Protein AF-A0A8S4MY97-F1 (afdb_monomer)

Mean predicted aligned error: 8.94 Å

Structure (mmCIF, N/CA/C/O backbone):
data_AF-A0A8S4MY97-F1
#
_entry.id   AF-A0A8S4MY97-F1
#
loop_
_atom_site.group_PDB
_atom_site.id
_atom_site.type_symbol
_atom_site.label_atom_id
_atom_site.label_alt_id
_atom_site.label_comp_id
_atom_site.label_asym_id
_atom_site.label_entity_id
_atom_site.label_seq_id
_atom_site.pdbx_PDB_ins_code
_atom_site.Cartn_x
_atom_site.Cartn_y
_atom_site.Cartn_z
_atom_site.occupancy
_atom_site.B_iso_or_equiv
_atom_site.auth_seq_id
_atom_site.auth_comp_id
_atom_site.auth_asym_id
_atom_site.auth_atom_id
_atom_site.pdbx_PDB_model_num
ATOM 1 N N . MET A 1 1 ? -15.523 -25.651 61.241 1.00 58.75 1 MET A N 1
ATOM 2 C CA . MET A 1 1 ? -15.361 -24.213 60.912 1.00 58.75 1 MET A CA 1
ATOM 3 C C . MET A 1 1 ? -14.679 -23.968 59.564 1.00 58.75 1 MET A C 1
ATOM 5 O O . MET A 1 1 ? -15.171 -23.128 58.826 1.00 58.75 1 MET A O 1
ATOM 9 N N . ILE A 1 2 ? -13.620 -24.705 59.198 1.00 57.94 2 ILE A N 1
ATOM 10 C CA . ILE A 1 2 ? -12.882 -24.511 57.928 1.00 57.94 2 ILE A CA 1
ATOM 11 C C . ILE A 1 2 ? -13.752 -24.778 56.677 1.00 57.94 2 ILE A C 1
ATOM 13 O O . ILE A 1 2 ? -13.644 -24.056 55.691 1.00 57.94 2 ILE A O 1
ATOM 17 N N . SER A 1 3 ? -14.684 -25.740 56.728 1.00 76.12 3 SER A N 1
ATOM 18 C CA . SER A 1 3 ? -15.568 -26.064 55.591 1.00 76.12 3 SER A CA 1
ATOM 19 C C . SER A 1 3 ? -16.559 -24.951 55.232 1.00 76.12 3 SER A C 1
ATOM 21 O O . SER A 1 3 ? -16.854 -24.746 54.060 1.00 76.12 3 SER A O 1
ATOM 23 N N . TYR A 1 4 ? -17.047 -24.206 56.226 1.00 81.62 4 TYR A N 1
ATOM 24 C CA . TYR A 1 4 ? -18.040 -23.150 56.022 1.00 81.62 4 TYR A CA 1
ATOM 25 C C . TYR A 1 4 ? -17.406 -21.908 55.384 1.00 81.62 4 TYR A C 1
ATOM 27 O O . TYR A 1 4 ? -17.983 -21.310 54.480 1.00 81.62 4 TYR A O 1
ATOM 35 N N . GLN A 1 5 ? -16.180 -21.563 55.794 1.00 83.06 5 GLN A N 1
ATOM 36 C CA . GLN A 1 5 ? -15.412 -20.492 55.156 1.00 83.06 5 GLN A CA 1
ATOM 37 C C . GLN A 1 5 ? -15.014 -20.841 53.719 1.00 83.06 5 GLN A C 1
ATOM 39 O O . GLN A 1 5 ? -15.132 -19.983 52.848 1.00 83.06 5 GLN A O 1
ATOM 44 N N . LEU A 1 6 ? -14.622 -22.093 53.447 1.00 82.94 6 LEU A N 1
ATOM 45 C CA . LEU A 1 6 ? -14.359 -22.546 52.076 1.00 82.94 6 LEU A CA 1
ATOM 46 C C . LEU A 1 6 ? -15.611 -22.449 51.193 1.00 82.94 6 LEU A C 1
ATOM 48 O O . LEU A 1 6 ? -15.536 -21.994 50.056 1.00 82.94 6 LEU A O 1
ATOM 52 N N . MET A 1 7 ? -16.771 -22.844 51.723 1.00 87.38 7 MET A N 1
ATOM 53 C CA . MET A 1 7 ? -18.036 -22.799 50.989 1.00 87.38 7 MET A CA 1
ATOM 54 C C . MET A 1 7 ? -18.453 -21.360 50.653 1.00 87.38 7 MET A C 1
ATOM 56 O O . MET A 1 7 ? -18.841 -21.080 49.520 1.00 87.38 7 MET A O 1
ATOM 60 N N . ILE A 1 8 ? -18.306 -20.431 51.605 1.00 88.88 8 ILE A N 1
ATOM 61 C CA . ILE A 1 8 ? -18.544 -18.997 51.378 1.00 88.88 8 ILE A CA 1
ATOM 62 C C . ILE A 1 8 ? -17.557 -18.439 50.345 1.00 88.88 8 ILE A C 1
ATOM 64 O O . ILE A 1 8 ? -17.970 -17.711 49.445 1.00 88.88 8 ILE A O 1
ATOM 68 N N . ALA A 1 9 ? -16.274 -18.807 50.423 1.00 87.50 9 ALA A N 1
ATOM 69 C CA . ALA A 1 9 ? -15.265 -18.370 49.460 1.00 87.50 9 ALA A CA 1
ATOM 70 C C . ALA A 1 9 ? -15.584 -18.845 48.029 1.00 87.50 9 ALA A C 1
ATOM 72 O O . ALA A 1 9 ? -15.539 -18.044 47.098 1.00 87.50 9 ALA A O 1
ATOM 73 N N . CYS A 1 10 ? -15.988 -20.108 47.847 1.00 86.50 10 CYS A N 1
ATOM 74 C CA . CYS A 1 10 ? -16.407 -20.631 46.542 1.00 86.50 10 CYS A CA 1
ATOM 75 C C . CYS A 1 10 ? -17.645 -19.911 45.988 1.00 86.50 10 CYS A C 1
ATOM 77 O O . CYS A 1 10 ? -17.684 -19.582 44.802 1.00 86.50 10 CYS A O 1
ATOM 79 N N . LEU A 1 11 ? -18.641 -19.631 46.838 1.00 91.12 11 LEU A N 1
ATOM 80 C CA . LEU A 1 11 ? -19.836 -18.884 46.438 1.00 91.12 11 LEU A CA 1
ATOM 81 C C . LEU A 1 11 ? -19.484 -17.462 45.996 1.00 91.12 11 LEU A C 1
ATOM 83 O O . LEU A 1 11 ? -19.953 -17.029 44.947 1.00 91.12 11 LEU A O 1
ATOM 87 N N . LEU A 1 12 ? -18.616 -16.766 46.738 1.00 90.69 12 LEU A N 1
ATOM 88 C CA . LEU A 1 12 ? -18.149 -15.423 46.387 1.00 90.69 12 LEU A CA 1
ATOM 89 C C . LEU A 1 12 ? -17.373 -15.410 45.064 1.00 90.69 12 LEU A C 1
ATOM 91 O O . LEU A 1 12 ? -17.625 -14.544 44.232 1.00 90.69 12 LEU A O 1
ATOM 95 N N . ILE A 1 13 ? -16.484 -16.380 44.829 1.00 88.88 13 ILE A N 1
ATOM 96 C CA . ILE A 1 13 ? -15.741 -16.499 43.563 1.00 88.88 13 ILE A CA 1
ATOM 97 C C . ILE A 1 13 ? -16.700 -16.754 42.395 1.00 88.88 13 ILE A C 1
ATOM 99 O O . ILE A 1 13 ? -16.607 -16.080 41.372 1.00 88.88 13 ILE A O 1
ATOM 103 N N . SER A 1 14 ? -17.657 -17.674 42.548 1.00 86.75 14 SER A N 1
ATOM 104 C CA . SER A 1 14 ? -18.663 -17.955 41.514 1.00 86.75 14 SER A CA 1
ATOM 105 C C . SER A 1 14 ? -19.510 -16.721 41.183 1.00 86.75 14 SER A C 1
ATOM 107 O O . SER A 1 14 ? -19.800 -16.463 40.011 1.00 86.75 14 SER A O 1
ATOM 109 N N . LEU A 1 15 ? -19.884 -15.941 42.203 1.00 90.06 15 LEU A N 1
ATOM 110 C CA . LEU A 1 15 ? -20.626 -14.690 42.046 1.00 90.06 15 LEU A CA 1
ATOM 111 C C . LEU A 1 15 ? -19.784 -13.629 41.335 1.00 90.06 15 LEU A C 1
ATOM 113 O O . LEU A 1 15 ? -20.273 -12.988 40.410 1.00 90.06 15 LEU A O 1
ATOM 117 N N . LEU A 1 16 ? -18.510 -13.486 41.712 1.00 89.62 16 LEU A N 1
ATOM 118 C CA . LEU A 1 16 ? -17.577 -12.572 41.056 1.00 89.62 16 LEU A CA 1
ATOM 119 C C . LEU A 1 16 ? -17.398 -12.930 39.579 1.00 89.62 16 LEU A C 1
ATOM 121 O O . LEU A 1 16 ? -17.507 -12.045 38.738 1.00 89.62 16 LEU A O 1
ATOM 125 N N . VAL A 1 17 ? -17.202 -14.209 39.242 1.00 89.00 17 VAL A N 1
ATOM 126 C CA . VAL A 1 17 ? -17.075 -14.661 37.845 1.00 89.00 17 VAL A CA 1
ATOM 127 C C . VAL A 1 17 ? -18.331 -14.328 37.034 1.00 89.00 17 VAL A C 1
ATOM 129 O O . VAL A 1 17 ? -18.214 -13.799 35.930 1.00 89.00 17 VAL A O 1
ATOM 132 N N . HIS A 1 18 ? -19.529 -14.561 37.581 1.00 87.62 18 HIS A N 1
ATOM 133 C CA . HIS A 1 18 ? -20.784 -14.205 36.906 1.00 87.62 18 HIS A CA 1
ATOM 134 C C . HIS A 1 18 ? -20.950 -12.692 36.731 1.00 87.62 18 HIS A C 1
ATOM 136 O O . HIS A 1 18 ? -21.317 -12.234 35.650 1.00 87.62 18 HIS A O 1
ATOM 142 N N . VAL A 1 19 ? -20.669 -11.904 37.773 1.00 89.06 19 VAL A N 1
ATOM 143 C CA . VAL A 1 19 ? -20.782 -10.439 37.731 1.00 89.06 19 VAL A CA 1
ATOM 144 C C . VAL A 1 19 ? -19.800 -9.851 36.715 1.00 89.06 19 VAL A C 1
ATOM 146 O O . VAL A 1 19 ? -20.211 -9.051 35.876 1.00 89.06 19 VAL A O 1
ATOM 149 N N . TYR A 1 20 ? -18.538 -10.291 36.724 1.00 89.50 20 TYR A N 1
ATOM 150 C CA . TYR A 1 20 ? -17.540 -9.872 35.736 1.00 89.50 20 TYR A CA 1
ATOM 151 C C . TYR A 1 20 ? -17.919 -10.306 34.316 1.00 89.50 20 TYR A C 1
ATOM 153 O O . TYR A 1 20 ? -17.840 -9.494 33.396 1.00 89.50 20 TYR A O 1
ATOM 161 N N . GLY A 1 21 ? -18.379 -11.547 34.128 1.00 83.50 21 GLY A N 1
ATOM 162 C CA . GLY A 1 21 ? -18.839 -12.040 32.827 1.00 83.50 21 GLY A CA 1
ATOM 163 C C . GLY A 1 21 ? -19.986 -11.200 32.257 1.00 83.50 21 GLY A C 1
ATOM 164 O O . GLY A 1 21 ? -19.933 -10.767 31.103 1.00 83.50 21 GLY A O 1
ATOM 165 N N . ASN A 1 22 ? -20.978 -10.879 33.092 1.00 85.56 22 ASN A N 1
ATOM 166 C CA . ASN A 1 22 ? -22.099 -10.024 32.712 1.00 85.56 22 ASN A CA 1
ATOM 167 C C . ASN A 1 22 ? -21.647 -8.594 32.381 1.00 85.56 22 ASN A C 1
ATOM 169 O O . ASN A 1 22 ? -22.044 -8.066 31.345 1.00 85.56 22 ASN A O 1
ATOM 173 N N . LEU A 1 23 ? -20.771 -7.986 33.188 1.00 83.94 23 LEU A N 1
ATOM 174 C CA . LEU A 1 23 ? -20.211 -6.654 32.918 1.00 83.94 23 LEU A CA 1
ATOM 175 C C . LEU A 1 23 ? -19.458 -6.592 31.580 1.00 83.94 23 LEU A C 1
ATOM 177 O O . LEU A 1 23 ? -19.647 -5.649 30.811 1.00 83.94 23 LEU A O 1
ATOM 181 N N . ILE A 1 24 ? -18.648 -7.609 31.271 1.00 82.56 24 ILE A N 1
ATOM 182 C CA . ILE A 1 24 ? -17.916 -7.699 29.998 1.00 82.56 24 ILE A CA 1
ATOM 183 C C . ILE A 1 24 ? -18.894 -7.810 28.822 1.00 82.56 24 ILE A C 1
ATOM 185 O O . ILE A 1 24 ? -18.739 -7.097 27.830 1.00 82.56 24 ILE A O 1
ATOM 189 N N . SER A 1 25 ? -19.920 -8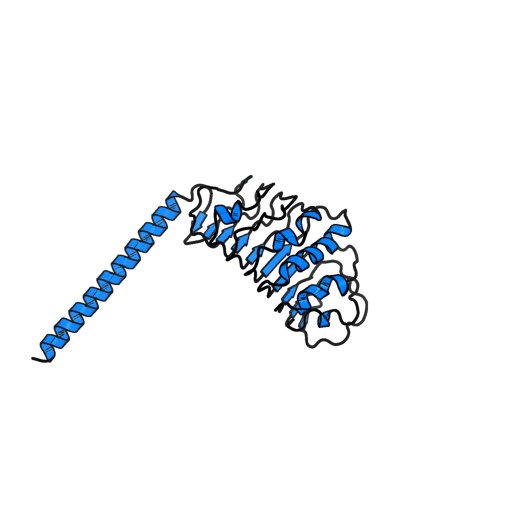.661 28.935 1.00 80.25 25 SER A N 1
ATOM 190 C CA . SER A 1 25 ? -20.937 -8.810 27.885 1.00 80.25 25 SER A CA 1
ATOM 191 C C . SER A 1 25 ? -21.747 -7.529 27.662 1.00 80.25 25 SER A C 1
ATOM 193 O O . SER A 1 25 ? -21.952 -7.128 26.520 1.00 80.25 25 SER A O 1
ATOM 195 N N . ALA A 1 26 ? -22.134 -6.828 28.731 1.00 78.94 26 ALA A N 1
ATOM 196 C CA . ALA A 1 26 ? -22.869 -5.571 28.648 1.00 78.94 26 ALA A CA 1
ATOM 197 C C . ALA A 1 26 ? -22.025 -4.464 27.997 1.00 78.94 26 ALA A C 1
ATOM 199 O O . ALA A 1 26 ? -22.520 -3.743 27.133 1.00 78.94 26 ALA A O 1
ATOM 200 N N . SER A 1 27 ? -20.741 -4.374 28.361 1.00 80.88 27 SER A N 1
ATOM 201 C CA . SER A 1 27 ? -19.785 -3.450 27.740 1.00 80.88 27 SER A CA 1
ATOM 202 C C . SER A 1 27 ? -19.603 -3.737 26.246 1.00 80.88 27 SER A C 1
ATOM 204 O O . SER A 1 27 ? -19.694 -2.823 25.425 1.00 80.88 27 SER A O 1
ATOM 206 N N . ARG A 1 28 ? -19.441 -5.015 25.868 1.00 80.56 28 ARG A N 1
ATOM 207 C CA . ARG A 1 28 ? -19.348 -5.434 24.461 1.00 80.56 28 ARG A CA 1
ATOM 208 C C . ARG A 1 28 ? -20.611 -5.071 23.678 1.00 80.56 28 ARG A C 1
ATOM 210 O O . ARG A 1 28 ? -20.503 -4.433 22.637 1.00 80.56 28 ARG A O 1
ATOM 217 N N . ASN A 1 29 ? -21.790 -5.393 24.207 1.00 78.81 29 ASN A N 1
ATOM 218 C CA . ASN A 1 29 ? -23.067 -5.085 23.558 1.00 78.81 29 ASN A CA 1
ATOM 219 C C . ASN A 1 29 ? -23.274 -3.569 23.387 1.00 78.81 29 ASN A C 1
ATOM 221 O O . ASN A 1 29 ? -23.787 -3.121 22.362 1.00 78.81 29 ASN A O 1
ATOM 225 N N . ALA A 1 30 ? -22.858 -2.763 24.370 1.00 75.06 30 ALA A N 1
ATOM 226 C CA . ALA A 1 30 ? -22.918 -1.307 24.278 1.00 75.06 30 ALA A CA 1
ATOM 227 C C . ALA A 1 30 ? -21.965 -0.755 23.201 1.00 75.06 30 ALA A C 1
ATOM 229 O O . ALA A 1 30 ? -22.349 0.142 22.446 1.00 75.06 30 ALA A O 1
ATOM 230 N N . LEU A 1 31 ? -20.752 -1.309 23.093 1.00 74.06 31 LEU A N 1
ATOM 231 C CA . LEU A 1 31 ? -19.789 -0.952 22.049 1.00 74.06 31 LEU A CA 1
ATOM 232 C C . LEU A 1 31 ? -20.322 -1.319 20.655 1.00 74.06 31 LEU A C 1
ATOM 234 O O . LEU A 1 31 ? -20.342 -0.469 19.769 1.00 74.06 31 LEU A O 1
ATOM 238 N N . GLU A 1 32 ? -20.844 -2.537 20.489 1.00 75.56 32 GLU A N 1
ATOM 239 C CA . GLU A 1 32 ? -21.456 -3.006 19.239 1.00 75.56 32 GLU A CA 1
ATOM 240 C C . GLU A 1 32 ? -22.656 -2.140 18.832 1.00 75.56 32 GLU A C 1
ATOM 242 O O . GLU A 1 32 ? -22.783 -1.753 17.670 1.00 75.56 32 GLU A O 1
ATOM 247 N N . SER A 1 33 ? -23.511 -1.756 19.787 1.00 73.69 33 SER A N 1
ATOM 248 C CA . SER A 1 33 ? -24.630 -0.843 19.532 1.00 73.69 33 SER A CA 1
ATOM 249 C C . SER A 1 33 ? -24.153 0.539 19.078 1.00 73.69 33 SER A C 1
ATOM 251 O O . SER A 1 33 ? -24.737 1.124 18.163 1.00 73.69 33 SER A O 1
ATOM 253 N N . LYS A 1 34 ? -23.095 1.074 19.700 1.00 73.88 34 LYS A N 1
ATOM 254 C CA . LYS A 1 34 ? -22.506 2.363 19.320 1.00 73.88 34 LYS A CA 1
ATOM 255 C C . LYS A 1 34 ? -21.893 2.290 17.921 1.00 73.88 34 LYS A C 1
ATOM 257 O O . LYS A 1 34 ? -22.180 3.154 17.092 1.00 73.88 34 LYS A O 1
ATOM 262 N N . HIS A 1 35 ? -21.118 1.247 17.628 1.00 78.19 35 HIS A N 1
ATOM 263 C CA . HIS A 1 35 ? -20.548 1.009 16.300 1.00 78.19 35 HIS A CA 1
ATOM 264 C C . HIS A 1 35 ? -21.633 0.907 15.232 1.00 78.19 35 HIS A C 1
ATOM 266 O O . HIS A 1 35 ? -21.537 1.576 14.207 1.00 78.19 35 HIS A O 1
ATOM 272 N N . LYS A 1 36 ? -22.721 0.184 15.513 1.00 73.19 36 LYS A N 1
ATOM 273 C CA . LYS A 1 36 ? -23.866 0.065 14.604 1.00 73.19 36 LYS A CA 1
ATOM 274 C C . LYS A 1 36 ? -24.550 1.408 14.321 1.00 73.19 36 LYS A C 1
ATOM 276 O O . LYS A 1 36 ? -24.951 1.648 13.191 1.00 73.19 36 LYS A O 1
ATOM 281 N N . SER A 1 37 ? -24.659 2.296 15.314 1.00 73.69 37 SER A N 1
ATOM 282 C CA . SER A 1 37 ? -25.254 3.631 15.118 1.00 73.69 37 SER A CA 1
ATOM 283 C C . SER A 1 37 ? -24.381 4.603 14.315 1.00 73.69 37 SER A C 1
ATOM 285 O O . SER A 1 37 ? -24.917 5.423 13.576 1.00 73.69 37 SER A O 1
ATOM 287 N N . SER A 1 38 ? -23.053 4.497 14.434 1.00 75.81 38 SER A N 1
ATOM 288 C CA . SER A 1 38 ? -22.089 5.339 13.706 1.00 75.81 38 SER A CA 1
ATOM 289 C C . SER A 1 38 ? -21.894 4.862 12.261 1.00 75.81 38 SER A C 1
ATOM 291 O O . SER A 1 38 ? -21.505 5.617 11.382 1.00 75.81 38 SER A O 1
ATOM 293 N N . CYS A 1 39 ? -22.169 3.591 11.984 1.00 82.56 39 CYS A N 1
ATOM 294 C CA . CYS A 1 39 ? -21.847 2.968 10.710 1.00 82.56 39 CYS A CA 1
ATOM 295 C C . CYS A 1 39 ? -23.048 2.945 9.760 1.00 82.56 39 CYS A C 1
ATOM 297 O O . CYS A 1 39 ? -23.618 1.897 9.477 1.00 82.56 39 CYS A O 1
ATOM 299 N N . GLN A 1 40 ? -23.459 4.121 9.281 1.00 81.56 40 GLN A N 1
ATOM 300 C CA . GLN A 1 40 ? -24.564 4.224 8.317 1.00 81.56 40 GLN A CA 1
ATOM 301 C C . GLN A 1 40 ? -24.115 3.939 6.878 1.00 81.56 40 GLN A C 1
ATOM 303 O O . GLN A 1 40 ? -24.858 3.366 6.084 1.00 81.56 40 GLN A O 1
ATOM 308 N N . VAL A 1 41 ? -22.885 4.338 6.541 1.00 87.50 41 VAL A N 1
ATOM 309 C CA . VAL A 1 41 ? -22.348 4.266 5.173 1.00 87.50 41 VAL A CA 1
ATOM 310 C C . VAL A 1 41 ? -21.666 2.930 4.886 1.00 87.50 41 VAL A C 1
ATOM 312 O O . VAL A 1 41 ? -21.524 2.571 3.723 1.00 87.50 41 VAL A O 1
ATOM 315 N N . CYS A 1 42 ? -21.284 2.167 5.907 1.00 93.44 42 CYS A N 1
ATOM 316 C CA . CYS A 1 42 ? -20.486 0.947 5.776 1.00 93.44 42 CYS A CA 1
ATOM 317 C C . CYS A 1 42 ? -21.078 -0.188 6.619 1.00 93.44 42 CYS A C 1
ATOM 319 O O . CYS A 1 42 ? -21.948 0.051 7.453 1.00 93.44 42 CYS A O 1
ATOM 321 N N . ASP A 1 43 ? -20.600 -1.413 6.419 1.00 92.50 43 ASP A N 1
ATOM 322 C CA . ASP A 1 43 ? -20.902 -2.539 7.300 1.00 92.50 43 ASP A CA 1
ATOM 323 C C . ASP A 1 43 ? -19.820 -2.630 8.375 1.00 92.50 43 ASP A C 1
ATOM 325 O O . ASP A 1 43 ? -18.674 -2.988 8.093 1.00 92.50 43 ASP A O 1
ATOM 329 N N . CYS A 1 44 ? -20.172 -2.281 9.614 1.00 92.38 44 CYS A N 1
ATOM 330 C CA . CYS A 1 44 ? -19.246 -2.373 10.738 1.00 92.38 44 CYS A CA 1
ATOM 331 C C . CYS A 1 44 ? -19.487 -3.634 11.565 1.00 92.38 44 CYS A C 1
ATOM 333 O O . CYS A 1 44 ? -20.591 -3.861 12.064 1.00 92.38 44 CYS A O 1
ATOM 335 N N . VAL A 1 45 ? -18.427 -4.419 11.756 1.00 89.56 45 VAL A N 1
ATOM 336 C CA . VAL A 1 45 ? -18.414 -5.609 12.615 1.00 89.56 45 VAL A CA 1
ATOM 337 C C . VAL A 1 45 ? -17.149 -5.573 13.467 1.00 89.56 45 VAL A C 1
ATOM 339 O O . VAL A 1 45 ? -16.032 -5.651 12.950 1.00 89.56 45 VAL A O 1
ATOM 342 N N . GLY A 1 46 ? -17.316 -5.435 14.785 1.00 88.88 46 GLY A N 1
ATOM 343 C CA . GLY A 1 46 ? -16.194 -5.189 15.691 1.00 88.88 46 GLY A CA 1
ATOM 344 C C . GLY A 1 46 ? -15.414 -3.936 15.278 1.00 88.88 46 GLY A C 1
ATOM 345 O O . GLY A 1 46 ? -16.003 -2.888 15.045 1.00 88.88 46 GLY A O 1
ATOM 346 N N . LEU A 1 47 ? -14.091 -4.056 15.136 1.00 93.25 47 LEU A N 1
ATOM 347 C CA . LEU A 1 47 ? -13.198 -2.953 14.740 1.00 93.25 47 LEU A CA 1
ATOM 348 C C . LEU A 1 47 ? -12.998 -2.838 13.218 1.00 93.25 47 LEU A C 1
ATOM 350 O O . LEU A 1 47 ? -12.087 -2.150 12.758 1.00 93.25 47 LEU A O 1
ATOM 354 N N . THR A 1 48 ? -13.813 -3.541 12.431 1.00 95.81 48 THR A N 1
ATOM 355 C CA . THR A 1 48 ? -13.768 -3.500 10.967 1.00 95.81 48 THR A CA 1
ATOM 356 C C . THR A 1 48 ? -14.908 -2.652 10.432 1.00 95.81 48 THR A C 1
ATOM 358 O O . THR A 1 48 ? -16.059 -2.916 10.766 1.00 95.81 48 THR A O 1
ATOM 361 N N . ALA A 1 49 ? -14.592 -1.697 9.560 1.00 96.88 49 ALA A N 1
ATOM 362 C CA . ALA A 1 49 ? -15.555 -0.993 8.724 1.00 96.88 49 ALA A CA 1
ATOM 363 C C . ALA A 1 49 ? -15.361 -1.402 7.258 1.00 96.88 49 ALA A C 1
ATOM 365 O O . ALA A 1 49 ? -14.330 -1.102 6.649 1.00 96.88 49 ALA A O 1
ATOM 366 N N . ASP A 1 50 ? -16.352 -2.090 6.693 1.00 97.44 50 ASP A N 1
ATOM 367 C CA . ASP A 1 50 ? -16.357 -2.501 5.293 1.00 97.44 50 ASP A CA 1
ATOM 368 C C . ASP A 1 50 ? -17.283 -1.609 4.459 1.00 97.44 50 ASP A C 1
ATOM 370 O O . ASP A 1 50 ? -18.509 -1.658 4.550 1.00 97.44 50 ASP A O 1
ATOM 374 N N . CYS A 1 51 ? -16.675 -0.748 3.656 1.00 97.00 51 CYS A N 1
ATOM 375 C CA . CYS A 1 51 ? -17.330 0.232 2.800 1.00 97.00 51 CYS A CA 1
ATOM 376 C C . CYS A 1 51 ? -17.228 -0.150 1.313 1.00 97.00 51 CYS A C 1
ATOM 378 O O . CYS A 1 51 ? -17.367 0.706 0.435 1.00 97.00 51 CYS A O 1
ATOM 380 N N . SER A 1 52 ? -16.910 -1.408 1.013 1.00 97.94 52 SER A N 1
ATOM 381 C CA . SER A 1 52 ? -16.565 -1.843 -0.339 1.00 97.94 52 SER A CA 1
ATOM 382 C C . SER A 1 52 ? -17.768 -1.815 -1.288 1.00 97.94 52 SER A C 1
ATOM 384 O O . SER A 1 52 ? -18.869 -2.203 -0.908 1.00 97.94 52 SER A O 1
ATOM 386 N N . SER A 1 53 ? -17.563 -1.422 -2.551 1.00 97.81 53 SER A N 1
ATOM 387 C CA . SER A 1 53 ? -18.605 -1.417 -3.600 1.00 97.81 53 SER A CA 1
ATOM 388 C C . SER A 1 53 ? -19.837 -0.555 -3.290 1.00 97.81 53 SER A C 1
ATOM 390 O O . SER A 1 53 ? -20.964 -0.927 -3.617 1.00 97.81 53 SER A O 1
ATOM 392 N N . ARG A 1 54 ? -19.637 0.619 -2.678 1.00 96.12 54 ARG A N 1
ATOM 393 C CA . ARG A 1 54 ? -20.722 1.524 -2.247 1.00 96.12 54 ARG A CA 1
ATOM 394 C C . ARG A 1 54 ? -20.787 2.848 -3.014 1.00 96.12 54 ARG A C 1
ATOM 396 O O . ARG A 1 54 ? -21.520 3.747 -2.613 1.00 96.12 54 ARG A O 1
ATOM 403 N N . ASN A 1 55 ? -20.053 2.974 -4.123 1.00 96.31 55 ASN A N 1
ATOM 404 C CA . ASN A 1 55 ? -19.961 4.196 -4.940 1.00 96.31 55 ASN A CA 1
ATOM 405 C C . ASN A 1 55 ? -19.503 5.435 -4.149 1.00 96.31 55 ASN A C 1
ATOM 407 O O . ASN A 1 55 ? -19.874 6.567 -4.460 1.00 96.31 55 ASN A O 1
ATOM 411 N N . ILE A 1 56 ? -18.690 5.226 -3.117 1.00 95.38 56 ILE A N 1
ATOM 412 C CA . ILE A 1 56 ? -18.196 6.293 -2.252 1.00 95.38 56 ILE A CA 1
ATOM 413 C C . ILE A 1 56 ? -17.140 7.111 -3.006 1.00 95.38 56 ILE A C 1
ATOM 415 O O . ILE A 1 56 ? -16.210 6.552 -3.583 1.00 95.38 56 ILE A O 1
ATOM 419 N N . ALA A 1 57 ? -17.272 8.439 -3.002 1.00 95.88 57 ALA A N 1
ATOM 420 C CA . ALA A 1 57 ? -16.367 9.352 -3.712 1.00 95.88 57 ALA A CA 1
ATOM 421 C C . ALA A 1 57 ? -15.326 10.040 -2.805 1.00 95.88 57 ALA A C 1
ATOM 423 O O . ALA A 1 57 ? -14.388 10.667 -3.300 1.00 95.88 57 ALA A O 1
ATOM 424 N N . SER A 1 58 ? -15.475 9.930 -1.485 1.00 94.50 58 SER A N 1
ATOM 425 C CA . SER A 1 58 ? -14.606 10.548 -0.478 1.00 94.50 58 SER A CA 1
ATOM 426 C C . SER A 1 58 ? -14.518 9.671 0.770 1.00 94.50 58 SER A C 1
ATOM 428 O O . SER A 1 58 ? -15.354 8.799 0.979 1.00 94.50 58 SER A O 1
ATOM 430 N N . LEU A 1 59 ? -13.510 9.882 1.619 1.00 94.88 59 LEU A N 1
ATOM 431 C CA . LEU A 1 59 ? -13.408 9.132 2.873 1.00 94.88 59 LEU A CA 1
ATOM 432 C C . LEU A 1 59 ? -14.680 9.325 3.721 1.00 94.88 59 LEU A C 1
ATOM 434 O O . LEU A 1 59 ? -15.048 10.477 3.983 1.00 94.88 59 LEU A O 1
ATOM 438 N N . PRO A 1 60 ? -15.329 8.239 4.188 1.00 93.12 60 PRO A N 1
ATOM 439 C CA . PRO A 1 60 ? -16.380 8.341 5.194 1.00 93.12 60 PRO A CA 1
ATOM 440 C C . PRO A 1 60 ? -15.833 9.102 6.404 1.00 93.12 60 PRO A C 1
ATOM 442 O O . PRO A 1 60 ? -14.675 8.901 6.761 1.00 93.12 60 PRO A O 1
ATOM 445 N N . GLN A 1 61 ? -16.612 9.990 7.020 1.00 90.50 61 GLN A N 1
ATOM 446 C CA . GLN A 1 61 ? -16.162 10.750 8.202 1.00 90.50 61 GLN A CA 1
ATOM 447 C C . GLN A 1 61 ? -16.841 10.302 9.498 1.00 90.50 61 GLN A C 1
ATOM 449 O O . GLN A 1 61 ? -16.332 10.589 10.582 1.00 90.50 61 GLN A O 1
ATOM 454 N N . GLU A 1 62 ? -17.962 9.590 9.380 1.00 86.25 62 GLU A N 1
ATOM 455 C CA . GLU A 1 62 ? -18.844 9.218 10.491 1.00 86.25 62 GLU A CA 1
ATOM 456 C C . GLU A 1 62 ? -18.593 7.798 11.019 1.00 86.25 62 GLU A C 1
ATOM 458 O O . GLU A 1 62 ? -19.379 7.284 11.805 1.00 86.25 62 GLU A O 1
ATOM 463 N N . LEU A 1 63 ? -17.493 7.147 10.635 1.00 92.94 63 LEU A N 1
ATOM 464 C CA . LEU A 1 63 ? -17.157 5.822 11.159 1.00 92.94 63 LEU A CA 1
ATOM 465 C C . LEU A 1 63 ? -16.615 5.898 12.597 1.00 92.94 63 LEU A C 1
ATOM 467 O O . LEU A 1 63 ? -16.061 6.929 12.999 1.00 92.94 63 LEU A O 1
ATOM 471 N N . PRO A 1 64 ? -16.721 4.804 13.376 1.00 91.94 64 PRO A N 1
ATOM 472 C CA . PRO A 1 64 ? -16.079 4.730 14.680 1.00 91.94 64 PRO A CA 1
ATOM 473 C C . PRO A 1 64 ? -14.575 5.022 14.583 1.00 91.94 64 PRO A C 1
ATOM 475 O O . PRO A 1 64 ? -13.880 4.524 13.702 1.00 91.94 64 PRO A O 1
ATOM 478 N N . ARG A 1 65 ? -14.059 5.850 15.497 1.00 91.31 65 ARG A N 1
ATOM 479 C CA . ARG A 1 65 ? -12.649 6.289 15.503 1.00 91.31 65 ARG A CA 1
ATOM 480 C C . ARG A 1 65 ? -11.664 5.186 15.898 1.00 91.31 65 ARG A C 1
ATOM 482 O O . ARG A 1 65 ? -10.467 5.330 15.683 1.00 91.31 65 ARG A O 1
ATOM 489 N N . ASP A 1 66 ? -12.167 4.125 16.516 1.00 92.69 66 ASP A N 1
ATOM 490 C CA . ASP A 1 66 ? -11.407 3.000 17.051 1.00 92.69 66 ASP A CA 1
ATOM 491 C C . ASP A 1 66 ? -11.268 1.828 16.071 1.00 92.69 66 ASP A C 1
ATOM 493 O O . ASP A 1 66 ? -10.695 0.807 16.446 1.00 92.69 66 ASP A O 1
ATOM 497 N N . ILE A 1 67 ? -11.746 1.964 14.828 1.00 95.75 67 ILE A N 1
ATOM 498 C CA . ILE A 1 67 ? -11.549 0.934 13.805 1.00 95.75 67 ILE A CA 1
ATOM 499 C C . ILE A 1 67 ? -10.059 0.674 13.557 1.00 95.75 67 ILE A C 1
ATOM 501 O O . ILE A 1 67 ? -9.243 1.598 13.515 1.00 95.75 67 ILE A O 1
ATOM 505 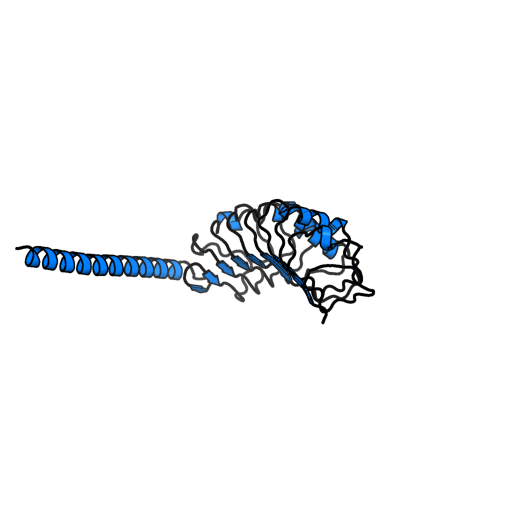N N . THR A 1 68 ? -9.722 -0.595 13.345 1.00 98.19 68 THR A N 1
ATOM 506 C CA . THR A 1 68 ? -8.377 -1.039 12.952 1.00 98.19 68 THR A CA 1
ATOM 507 C C . THR A 1 68 ? -8.334 -1.526 11.509 1.00 98.19 68 THR A C 1
ATOM 509 O O . THR A 1 68 ? -7.264 -1.578 10.907 1.00 98.19 68 THR A O 1
ATOM 512 N N . VAL A 1 69 ? -9.491 -1.832 10.917 1.00 98.62 69 VAL A N 1
ATOM 513 C CA . VAL A 1 69 ? -9.604 -2.276 9.527 1.00 98.62 69 VAL A CA 1
ATOM 514 C C . VAL A 1 69 ? -10.598 -1.387 8.795 1.00 98.62 69 VAL A C 1
ATOM 516 O O . VAL A 1 69 ? -11.768 -1.318 9.172 1.00 98.62 69 VAL A O 1
ATOM 519 N N . LEU A 1 70 ? -10.143 -0.751 7.718 1.00 98.38 70 LEU A N 1
ATOM 520 C CA . LEU A 1 70 ? -10.987 0.018 6.810 1.00 98.38 70 LEU A CA 1
ATOM 521 C C . LEU A 1 70 ? -10.872 -0.553 5.400 1.00 98.38 70 LEU A C 1
ATOM 523 O O . LEU A 1 70 ? -9.791 -0.540 4.808 1.00 98.38 70 LEU A O 1
ATOM 527 N N . ARG A 1 71 ? -11.998 -1.027 4.856 1.00 98.56 71 ARG A N 1
ATOM 528 C CA . ARG A 1 71 ? -12.084 -1.467 3.460 1.00 98.56 71 ARG A CA 1
ATOM 529 C C . ARG A 1 71 ? -12.894 -0.490 2.632 1.00 98.56 71 ARG A C 1
ATOM 531 O O . ARG A 1 71 ? -14.055 -0.241 2.921 1.00 98.56 71 ARG A O 1
ATOM 538 N N . LEU A 1 72 ? -12.277 0.053 1.595 1.00 98.12 72 LEU A N 1
ATOM 539 C CA . LEU A 1 72 ? -12.863 0.977 0.624 1.00 98.12 72 LEU A CA 1
ATOM 540 C C . LEU A 1 72 ? -12.728 0.420 -0.799 1.00 98.12 72 LEU A C 1
ATOM 542 O O . LEU A 1 72 ? -12.780 1.182 -1.765 1.00 98.12 72 LEU A O 1
ATOM 546 N N . TYR A 1 73 ? -12.574 -0.898 -0.926 1.00 98.06 73 TYR A N 1
ATOM 547 C CA . TYR A 1 73 ? -12.409 -1.599 -2.192 1.00 98.06 73 TYR A CA 1
ATOM 548 C C . TYR A 1 73 ? -13.530 -1.262 -3.185 1.00 98.06 73 TYR A C 1
ATOM 550 O O . TYR A 1 73 ? -14.707 -1.238 -2.820 1.00 98.06 73 TYR A O 1
ATOM 558 N N . ASN A 1 74 ? -13.177 -1.067 -4.458 1.00 97.75 74 ASN A N 1
ATOM 559 C CA . ASN A 1 74 ? -14.136 -0.862 -5.549 1.00 97.75 74 ASN A CA 1
ATOM 560 C C . ASN A 1 74 ? -15.085 0.325 -5.305 1.00 97.75 74 ASN A C 1
ATOM 562 O O . ASN A 1 74 ? -16.299 0.171 -5.183 1.00 97.75 74 ASN A O 1
ATOM 566 N N . ASN A 1 75 ? -14.519 1.525 -5.213 1.00 98.38 75 ASN A N 1
ATOM 567 C CA . ASN A 1 75 ? -15.256 2.770 -5.010 1.00 98.38 75 ASN A CA 1
ATOM 568 C C . ASN A 1 75 ? -14.803 3.847 -6.018 1.00 98.38 75 ASN A C 1
ATOM 570 O O . ASN A 1 75 ? -14.096 3.583 -6.994 1.00 98.38 75 ASN A O 1
ATOM 574 N N . CYS A 1 76 ? -15.261 5.080 -5.816 1.00 98.00 76 CYS A N 1
ATOM 575 C CA . CYS A 1 76 ? -15.036 6.216 -6.706 1.00 98.00 76 CYS A CA 1
ATOM 576 C C . CYS A 1 76 ? -14.114 7.274 -6.078 1.00 98.00 76 CYS A C 1
ATOM 578 O O . CYS A 1 76 ? -14.168 8.440 -6.471 1.00 98.00 76 CYS A O 1
ATOM 580 N N . ILE A 1 77 ? -13.287 6.903 -5.093 1.00 97.81 77 ILE A N 1
ATOM 581 C CA . ILE A 1 77 ? -12.412 7.853 -4.397 1.00 97.81 77 ILE A CA 1
ATOM 582 C C . ILE A 1 77 ? -11.352 8.354 -5.370 1.00 97.81 77 ILE A C 1
ATOM 584 O O . ILE A 1 77 ? -10.623 7.564 -5.964 1.00 97.81 77 ILE A O 1
ATOM 588 N N . THR A 1 78 ? -11.262 9.671 -5.528 1.00 95.56 78 THR A N 1
ATOM 589 C CA . THR A 1 78 ? -10.315 10.305 -6.462 1.00 95.56 78 THR A CA 1
ATOM 590 C C . THR A 1 78 ? -9.098 10.908 -5.771 1.00 95.56 78 THR A C 1
ATOM 592 O O . THR A 1 78 ? -8.037 11.018 -6.382 1.00 95.56 78 THR A O 1
ATOM 595 N N . HIS A 1 79 ? -9.240 11.294 -4.502 1.00 93.44 79 HIS A N 1
ATOM 596 C CA . HIS A 1 79 ? -8.213 12.001 -3.746 1.00 93.44 79 HIS A CA 1
ATOM 597 C C . HIS A 1 79 ? -8.268 11.597 -2.275 1.00 93.44 79 HIS A C 1
ATOM 599 O O . HIS A 1 79 ? -9.348 11.448 -1.701 1.00 93.44 79 HIS A O 1
ATOM 605 N N . LEU A 1 80 ? -7.092 11.477 -1.664 1.00 96.44 80 LEU A N 1
ATOM 606 C CA . LEU A 1 80 ? -6.924 11.326 -0.225 1.00 96.44 80 LEU A CA 1
ATOM 607 C C . LEU A 1 80 ? -6.198 12.573 0.288 1.00 96.44 80 LEU A C 1
ATOM 609 O O . LEU A 1 80 ? -5.014 12.733 -0.001 1.00 96.44 80 LEU A O 1
ATOM 613 N N . PRO A 1 81 ? -6.891 13.487 0.988 1.00 95.81 81 PRO A N 1
ATOM 614 C CA . PRO A 1 81 ? -6.250 14.667 1.546 1.00 95.81 81 PRO A CA 1
ATOM 615 C C . PRO A 1 81 ? -5.143 14.292 2.534 1.00 95.81 81 PRO A C 1
ATOM 617 O O . PRO A 1 81 ? -5.292 13.361 3.330 1.00 95.81 81 PRO A O 1
ATOM 620 N N . ASP A 1 82 ? -4.053 15.053 2.497 1.00 96.25 82 ASP A N 1
ATOM 621 C CA . ASP A 1 82 ? -2.891 14.842 3.354 1.00 96.25 82 ASP A CA 1
ATOM 622 C C . ASP A 1 82 ? -3.270 14.816 4.844 1.00 96.25 82 ASP A C 1
ATOM 624 O O . ASP A 1 82 ? -3.970 15.693 5.349 1.00 96.25 82 ASP A O 1
ATOM 628 N N . GLY A 1 83 ? -2.823 13.771 5.545 1.00 96.44 83 GLY A N 1
ATOM 629 C CA . GLY A 1 83 ? -3.060 13.555 6.973 1.00 96.44 83 GLY A CA 1
ATOM 630 C C . GLY A 1 83 ? -4.496 13.198 7.371 1.00 96.44 83 GLY A C 1
ATOM 631 O O . GLY A 1 83 ? -4.711 12.823 8.523 1.00 96.44 83 GLY A O 1
ATOM 632 N N . LEU A 1 84 ? -5.481 13.262 6.467 1.00 97.06 84 LEU A N 1
ATOM 633 C CA . LEU A 1 84 ? -6.886 13.054 6.834 1.00 97.06 84 LEU A CA 1
ATOM 634 C C . LEU A 1 84 ? -7.155 11.620 7.309 1.00 97.06 84 LEU A C 1
ATOM 636 O O . LEU A 1 84 ? -7.893 11.428 8.270 1.00 97.06 84 LEU A O 1
ATOM 640 N N . LEU A 1 85 ? -6.526 10.613 6.694 1.00 97.12 85 LEU A N 1
ATOM 641 C CA . LEU A 1 85 ? -6.632 9.223 7.153 1.00 97.12 85 LEU A CA 1
ATOM 642 C C . LEU A 1 85 ? -6.157 9.065 8.604 1.00 97.12 85 LEU A C 1
ATOM 644 O O . LEU A 1 85 ? -6.871 8.477 9.410 1.00 97.12 85 LEU A O 1
ATOM 648 N N . GLY A 1 86 ? -4.998 9.631 8.952 1.00 97.00 86 GLY A N 1
ATOM 649 C CA . GLY A 1 86 ? -4.468 9.585 10.316 1.00 97.00 86 GLY A CA 1
ATOM 650 C C . GLY A 1 86 ? -5.301 10.388 11.314 1.00 97.00 86 GLY A C 1
ATOM 651 O O . GLY A 1 86 ? -5.508 9.937 12.435 1.00 97.00 86 GLY A O 1
ATOM 652 N N . GLN A 1 87 ? -5.842 11.539 10.903 1.00 96.69 87 GLN A N 1
ATOM 653 C CA . GLN A 1 87 ? -6.753 12.333 11.737 1.00 96.69 87 GLN A CA 1
ATOM 654 C C . GLN A 1 87 ? -8.057 11.591 12.038 1.00 96.69 87 GLN A C 1
ATOM 656 O O . GLN A 1 87 ? -8.575 11.671 13.152 1.00 96.69 87 GLN A O 1
ATOM 661 N N . LEU A 1 88 ? -8.614 10.895 11.042 1.00 95.69 88 LEU A N 1
ATOM 662 C CA . LEU A 1 88 ? -9.886 10.204 11.202 1.00 95.69 88 LEU A CA 1
ATOM 663 C C . LEU A 1 88 ? -9.725 8.845 11.895 1.00 95.69 88 LEU A C 1
ATOM 665 O O . LEU A 1 88 ? -10.618 8.466 12.655 1.00 95.69 88 LEU A O 1
ATOM 669 N N . TYR A 1 89 ? -8.626 8.135 11.615 1.00 96.38 89 TYR A N 1
ATOM 670 C CA . TYR A 1 89 ? -8.461 6.701 11.864 1.00 96.38 89 TYR A CA 1
ATOM 671 C C . TYR A 1 89 ? -7.032 6.327 12.309 1.00 96.38 89 TYR A C 1
ATOM 673 O O . TYR A 1 89 ? -6.384 5.451 11.739 1.00 96.38 89 TYR A O 1
ATOM 681 N N . GLN A 1 90 ? -6.527 6.977 13.359 1.00 95.94 90 GLN A N 1
ATOM 682 C CA . GLN A 1 90 ? -5.163 6.775 13.886 1.00 95.94 90 GLN A CA 1
ATOM 683 C C . GLN A 1 90 ? -4.826 5.324 14.314 1.00 95.94 90 GLN A C 1
ATOM 685 O O . GLN A 1 90 ? -3.654 4.957 14.410 1.00 95.94 90 GLN A O 1
ATOM 690 N N . ASN A 1 91 ? -5.842 4.495 14.585 1.00 97.19 91 ASN A N 1
ATOM 691 C CA . ASN A 1 91 ? -5.683 3.103 15.022 1.00 97.19 91 ASN A CA 1
ATOM 692 C C . ASN A 1 91 ? -5.667 2.099 13.856 1.00 97.19 91 ASN A C 1
ATOM 694 O O . ASN A 1 91 ? -5.662 0.896 14.106 1.00 97.19 91 ASN A O 1
ATOM 698 N N . LEU A 1 92 ? -5.686 2.556 12.596 1.00 98.31 92 LEU A N 1
ATOM 699 C CA . LEU A 1 92 ? -5.703 1.643 11.454 1.00 98.31 92 LEU A CA 1
ATOM 700 C C . LEU A 1 92 ? -4.455 0.772 11.402 1.00 98.31 92 LEU A C 1
ATOM 702 O O . LEU A 1 92 ? -3.333 1.268 11.381 1.00 98.31 92 LEU A O 1
ATOM 706 N N . GLU A 1 93 ? -4.700 -0.525 11.276 1.00 98.69 93 GLU A N 1
ATOM 707 C CA . GLU A 1 93 ? -3.723 -1.576 11.020 1.00 98.69 93 GLU A CA 1
ATOM 708 C C . GLU A 1 93 ? -3.841 -2.088 9.579 1.00 98.69 93 GLU A C 1
ATOM 710 O O . GLU A 1 93 ? -2.839 -2.467 8.974 1.00 98.69 93 GLU A O 1
ATOM 715 N N . VAL A 1 94 ? -5.047 -2.062 8.999 1.00 98.81 94 VAL A N 1
ATOM 716 C CA . VAL A 1 94 ? -5.320 -2.521 7.631 1.00 98.81 94 VAL A CA 1
ATOM 717 C C . VAL A 1 94 ? -6.111 -1.469 6.864 1.00 98.81 94 VAL A C 1
ATOM 719 O O . VAL A 1 94 ? -7.202 -1.072 7.281 1.00 98.81 94 VAL A O 1
ATOM 722 N N . LEU A 1 95 ? -5.586 -1.071 5.706 1.00 98.75 95 LEU A N 1
ATOM 723 C CA . LEU A 1 95 ? -6.254 -0.176 4.767 1.00 98.75 95 LEU A CA 1
ATOM 724 C C . LEU A 1 95 ? -6.334 -0.825 3.385 1.00 98.75 95 LEU A C 1
ATOM 726 O O . LEU A 1 95 ? -5.311 -1.111 2.761 1.00 98.75 95 LEU A O 1
ATOM 730 N N . ASP A 1 96 ? -7.562 -1.012 2.906 1.00 98.56 96 ASP A N 1
ATOM 731 C CA . ASP A 1 96 ? -7.846 -1.435 1.538 1.00 98.56 96 ASP A CA 1
ATOM 732 C C . ASP A 1 96 ? -8.456 -0.282 0.741 1.00 98.56 96 ASP A C 1
ATOM 734 O O . ASP A 1 96 ? -9.580 0.136 1.018 1.00 98.56 96 ASP A O 1
ATOM 738 N N . ILE A 1 97 ? -7.719 0.237 -0.238 1.00 97.62 97 ILE A N 1
ATOM 739 C CA . ILE A 1 97 ? -8.195 1.241 -1.199 1.00 97.62 97 ILE A CA 1
ATOM 740 C C . ILE A 1 97 ? -8.031 0.751 -2.645 1.00 97.62 97 ILE A C 1
ATOM 742 O O . ILE A 1 97 ? -8.010 1.567 -3.575 1.00 97.62 97 ILE A O 1
ATOM 746 N N . ASP A 1 98 ? -7.952 -0.569 -2.850 1.00 96.00 98 ASP A N 1
ATOM 747 C CA . ASP A 1 98 ? -7.906 -1.171 -4.182 1.00 96.00 98 ASP A CA 1
ATOM 748 C C . ASP A 1 98 ? -9.136 -0.756 -5.014 1.00 96.00 98 ASP A C 1
ATOM 750 O O . ASP A 1 98 ? -10.230 -0.520 -4.494 1.00 96.00 98 ASP A O 1
ATOM 754 N N . LEU A 1 99 ? -8.976 -0.702 -6.339 1.00 95.00 99 LEU A N 1
ATOM 755 C CA . LEU A 1 99 ? -10.069 -0.404 -7.279 1.00 95.00 99 LEU A CA 1
ATOM 756 C C . LEU A 1 99 ? -10.790 0.920 -6.981 1.00 95.00 99 LEU A C 1
ATOM 758 O O . LEU A 1 99 ? -12.016 0.999 -6.964 1.00 95.00 99 LEU A O 1
ATOM 762 N N . ASN A 1 100 ? -10.025 1.987 -6.785 1.00 96.69 100 ASN A N 1
ATOM 763 C CA . ASN A 1 100 ? -10.556 3.345 -6.707 1.00 96.69 100 ASN A CA 1
ATOM 764 C C . ASN A 1 100 ? -10.160 4.159 -7.952 1.00 96.69 100 ASN A C 1
ATOM 766 O O . ASN A 1 100 ? -9.832 3.613 -9.011 1.00 96.69 100 ASN A O 1
ATOM 770 N N . LYS A 1 101 ? -10.271 5.486 -7.870 1.00 95.44 101 LYS A N 1
ATOM 771 C CA . LYS A 1 101 ? -9.932 6.441 -8.936 1.00 95.44 101 LYS A CA 1
ATOM 772 C C . LYS A 1 101 ? -8.811 7.386 -8.499 1.00 95.44 101 LYS A C 1
ATOM 774 O O . LYS A 1 101 ? -8.725 8.507 -8.996 1.00 95.44 101 LYS A O 1
ATOM 779 N N . ILE A 1 102 ? -7.965 6.943 -7.569 1.00 94.38 102 ILE A N 1
ATOM 780 C CA . ILE A 1 102 ? -6.915 7.771 -6.984 1.00 94.38 102 ILE A CA 1
ATOM 781 C C . ILE A 1 102 ? -5.778 7.925 -7.988 1.00 94.38 102 ILE A C 1
ATOM 783 O O . ILE A 1 102 ? -5.143 6.952 -8.383 1.00 94.38 102 ILE A O 1
ATOM 787 N N . ALA A 1 103 ? -5.524 9.160 -8.411 1.00 91.12 103 ALA A N 1
ATOM 788 C CA . ALA A 1 103 ? -4.473 9.443 -9.385 1.00 91.12 103 ALA A CA 1
ATOM 789 C C . ALA A 1 103 ? -3.149 9.867 -8.738 1.00 91.12 103 ALA A C 1
ATOM 791 O O . ALA A 1 103 ? -2.088 9.661 -9.327 1.00 91.12 103 ALA A O 1
ATOM 792 N N . ILE A 1 104 ? -3.206 10.502 -7.566 1.00 90.75 104 ILE A N 1
ATOM 793 C CA . ILE A 1 104 ? -2.049 11.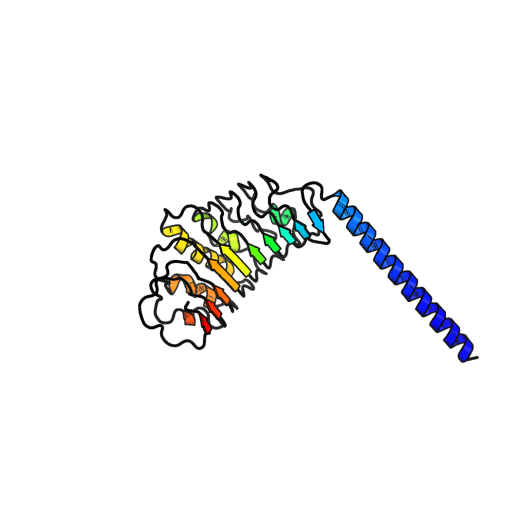092 -6.887 1.00 90.75 104 ILE A CA 1
ATOM 794 C C . ILE A 1 104 ? -2.175 10.857 -5.382 1.00 90.75 104 ILE A C 1
ATOM 796 O O . ILE A 1 104 ? -3.230 11.119 -4.802 1.00 90.75 104 ILE A O 1
ATOM 800 N N . PHE A 1 105 ? -1.079 10.431 -4.757 1.00 93.81 105 PHE A N 1
ATOM 801 C CA . PHE A 1 105 ? -0.865 10.601 -3.321 1.00 93.81 105 PHE A CA 1
ATOM 802 C C . PHE A 1 105 ? -0.008 11.839 -3.058 1.00 93.81 105 PHE A C 1
ATOM 804 O O . PHE A 1 105 ? 0.994 12.068 -3.736 1.00 93.81 105 PHE A O 1
ATOM 811 N N . GLY A 1 106 ? -0.406 12.638 -2.072 1.00 94.69 106 GLY A N 1
ATOM 812 C CA . GLY A 1 106 ? 0.430 13.703 -1.535 1.00 94.69 106 GLY A CA 1
ATOM 813 C C . GLY A 1 106 ? 1.508 13.145 -0.605 1.00 94.69 106 GLY A C 1
ATOM 814 O O . GLY A 1 106 ? 1.380 12.056 -0.040 1.00 94.69 106 GLY A O 1
ATOM 815 N N . ASN A 1 107 ? 2.583 13.911 -0.408 1.00 94.31 107 ASN A N 1
ATOM 816 C CA . ASN A 1 107 ? 3.722 13.508 0.428 1.00 94.31 107 ASN A CA 1
ATOM 817 C C . ASN A 1 107 ? 3.341 13.227 1.891 1.00 94.31 107 ASN A C 1
ATOM 819 O O . ASN A 1 107 ? 4.138 12.646 2.621 1.00 94.31 107 ASN A O 1
ATOM 823 N N . HIS A 1 108 ? 2.153 13.646 2.333 1.00 95.50 108 HIS A N 1
ATOM 824 C CA . HIS A 1 108 ? 1.687 13.470 3.703 1.00 95.50 108 HIS A CA 1
ATOM 825 C C . HIS A 1 108 ? 0.391 12.657 3.790 1.00 95.50 108 HIS A C 1
ATOM 827 O O . HIS A 1 108 ? -0.228 12.632 4.854 1.00 95.50 108 HIS A O 1
ATOM 833 N N . THR A 1 109 ? -0.002 11.953 2.723 1.00 97.06 109 THR A N 1
ATOM 834 C CA . THR A 1 109 ? -1.267 11.200 2.650 1.00 97.06 109 THR A CA 1
ATOM 835 C C . THR A 1 109 ? -1.415 10.179 3.779 1.00 97.06 109 THR A C 1
ATOM 837 O O . THR A 1 109 ? -2.476 10.103 4.395 1.00 97.06 109 THR A O 1
ATOM 840 N N . PHE A 1 110 ? -0.343 9.459 4.123 1.00 97.25 110 PHE A N 1
ATOM 841 C CA . PHE A 1 110 ? -0.354 8.446 5.187 1.00 97.25 110 PHE A CA 1
ATOM 842 C C . PHE A 1 110 ? 0.129 8.960 6.555 1.00 97.25 110 PHE A C 1
ATOM 844 O O . PHE A 1 110 ? 0.340 8.176 7.479 1.00 97.25 110 PHE A O 1
ATOM 851 N N . THR A 1 111 ? 0.300 10.275 6.722 1.00 97.12 111 THR A N 1
ATOM 852 C CA . THR A 1 111 ? 0.697 10.863 8.013 1.00 97.12 111 THR A CA 1
ATOM 853 C C . THR A 1 111 ? -0.319 10.520 9.103 1.00 97.12 111 THR A C 1
ATOM 855 O O . THR A 1 111 ? -1.523 10.667 8.904 1.00 97.12 111 THR A O 1
ATOM 858 N N . GLY A 1 112 ? 0.175 10.096 10.270 1.00 96.38 112 GLY A N 1
ATOM 859 C CA . GLY A 1 112 ? -0.645 9.729 11.429 1.00 96.38 112 GLY A CA 1
ATOM 860 C C . GLY A 1 112 ? -1.107 8.268 11.449 1.00 96.38 112 GLY A C 1
ATOM 861 O O . GLY A 1 112 ? -1.643 7.827 12.460 1.00 96.38 112 GLY A O 1
ATOM 862 N N . LEU A 1 113 ? -0.851 7.490 10.392 1.00 97.50 113 LEU A N 1
ATOM 863 C CA . LEU A 1 113 ? -1.134 6.051 10.341 1.00 97.50 113 LEU A CA 1
ATOM 864 C C . LEU A 1 113 ? 0.000 5.218 10.955 1.00 97.50 113 LEU A C 1
ATOM 866 O O . LEU A 1 113 ? 0.548 4.314 10.328 1.00 97.50 113 LEU A O 1
ATOM 870 N N . VAL A 1 114 ? 0.360 5.533 12.199 1.00 95.19 114 VAL A N 1
ATOM 871 C CA . VAL A 1 114 ? 1.520 4.936 12.884 1.00 95.19 114 VAL A CA 1
ATOM 872 C C . VAL A 1 114 ? 1.358 3.441 13.158 1.00 95.19 114 VAL A C 1
ATOM 874 O O . VAL A 1 114 ? 2.356 2.756 13.330 1.00 95.19 114 VAL A O 1
ATOM 877 N N . ASN A 1 115 ? 0.127 2.925 13.175 1.00 97.50 115 ASN A N 1
ATOM 878 C CA . ASN A 1 115 ? -0.172 1.516 13.436 1.00 97.50 115 ASN A CA 1
ATOM 879 C C . ASN A 1 115 ? -0.376 0.689 12.160 1.00 97.50 115 ASN A C 1
ATOM 881 O O . ASN A 1 115 ? -0.636 -0.507 12.265 1.00 97.50 115 ASN A O 1
ATOM 885 N N . LEU A 1 116 ? -0.281 1.292 10.968 1.00 98.44 116 LEU A N 1
ATOM 886 C CA . LEU A 1 116 ? -0.647 0.614 9.727 1.00 98.44 116 LEU A CA 1
ATOM 887 C C . LEU A 1 116 ? 0.344 -0.503 9.405 1.00 98.44 116 LEU A C 1
ATOM 889 O O . LEU A 1 116 ? 1.536 -0.251 9.268 1.00 98.44 116 LEU A O 1
ATOM 893 N N . GLN A 1 117 ? -0.168 -1.721 9.239 1.00 98.38 117 GLN A N 1
ATOM 894 C CA . GLN A 1 117 ? 0.608 -2.934 8.972 1.00 98.38 117 GLN A CA 1
ATOM 895 C C . GLN A 1 117 ? 0.361 -3.489 7.571 1.00 98.38 117 GLN A C 1
ATOM 897 O O . GLN A 1 117 ? 1.278 -4.060 6.979 1.00 98.38 117 GLN A O 1
ATOM 902 N N . TYR A 1 118 ? -0.847 -3.319 7.029 1.00 98.50 118 TYR A N 1
ATOM 903 C CA . TYR A 1 118 ? -1.235 -3.854 5.728 1.00 98.50 118 TYR A CA 1
ATOM 904 C C . TYR A 1 118 ? -1.890 -2.778 4.863 1.00 98.50 118 TYR A C 1
ATOM 906 O O . TYR A 1 118 ? -2.902 -2.189 5.246 1.00 98.50 118 TYR A O 1
ATOM 914 N N . LEU A 1 119 ? -1.328 -2.549 3.678 1.00 97.81 119 LEU A N 1
ATOM 915 C CA . LEU A 1 119 ? -1.791 -1.525 2.747 1.00 97.81 119 LEU A CA 1
ATOM 916 C C . LEU A 1 119 ? -2.024 -2.126 1.354 1.00 97.81 119 LEU A C 1
ATOM 918 O O . LEU A 1 119 ? -1.095 -2.660 0.748 1.00 97.81 119 LEU A O 1
ATOM 922 N N . MET A 1 120 ? -3.252 -2.010 0.844 1.00 97.25 120 MET A N 1
ATOM 923 C CA . MET A 1 120 ? -3.643 -2.397 -0.520 1.00 97.25 120 MET A CA 1
ATOM 924 C C . MET A 1 120 ? -4.043 -1.154 -1.311 1.00 97.25 120 MET A C 1
ATOM 926 O O . MET A 1 120 ? -4.944 -0.425 -0.892 1.00 97.25 120 MET A O 1
ATOM 930 N N . ILE A 1 121 ? -3.340 -0.883 -2.415 1.00 94.00 121 ILE A N 1
ATOM 931 C CA . ILE A 1 121 ? -3.538 0.334 -3.226 1.00 94.00 121 ILE A CA 1
ATOM 932 C C . ILE A 1 121 ? -3.728 0.083 -4.725 1.00 94.00 121 ILE A C 1
ATOM 934 O O . ILE A 1 121 ? -3.878 1.026 -5.496 1.00 94.00 121 ILE A O 1
ATOM 938 N N . GLY A 1 122 ? -3.711 -1.167 -5.165 1.00 90.56 122 GLY A N 1
ATOM 939 C CA . GLY A 1 122 ? -3.787 -1.566 -6.563 1.00 90.56 122 GLY A CA 1
ATOM 940 C C . GLY A 1 122 ? -5.009 -1.058 -7.335 1.00 90.56 122 GLY A C 1
ATOM 941 O O . GLY A 1 122 ? -6.026 -0.631 -6.790 1.00 90.56 122 GLY A O 1
ATOM 942 N N . LYS A 1 123 ? -4.918 -1.147 -8.662 1.00 89.62 123 LYS A N 1
ATOM 943 C CA . LYS A 1 123 ? -5.995 -0.860 -9.618 1.00 89.62 123 LYS A CA 1
ATOM 944 C C . LYS A 1 123 ? -6.550 0.558 -9.477 1.00 89.62 123 LYS A C 1
ATOM 946 O O . LYS A 1 123 ? -7.745 0.796 -9.641 1.00 89.62 123 LYS A O 1
ATOM 951 N N . ASN A 1 124 ? -5.651 1.493 -9.200 1.00 90.06 124 ASN A N 1
ATOM 952 C CA . ASN A 1 124 ? -5.887 2.927 -9.206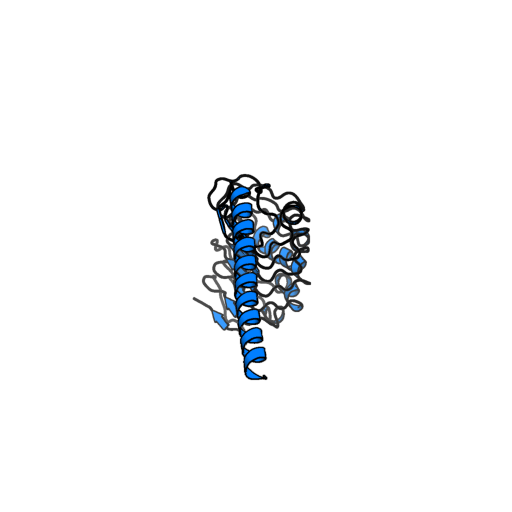 1.00 90.06 124 ASN A CA 1
ATOM 953 C C . ASN A 1 124 ? -5.125 3.567 -10.381 1.00 90.06 124 ASN A C 1
ATOM 955 O O . ASN A 1 124 ? -4.065 3.061 -10.760 1.00 90.06 124 ASN A O 1
ATOM 959 N N . PRO A 1 125 ? -5.623 4.671 -10.969 1.00 88.88 125 PRO A N 1
ATOM 960 C CA . PRO A 1 125 ? -4.990 5.377 -12.084 1.00 88.88 125 PRO A CA 1
ATOM 961 C C . PRO A 1 125 ? -3.779 6.220 -11.639 1.00 88.88 125 PRO A C 1
ATOM 963 O O . PRO A 1 125 ? -3.672 7.395 -11.994 1.00 88.88 125 PRO A O 1
ATOM 966 N N . PHE A 1 126 ? -2.881 5.643 -10.836 1.00 87.25 126 PHE A N 1
ATOM 967 C CA . PHE A 1 126 ? -1.754 6.366 -10.264 1.00 87.25 126 PHE A CA 1
ATOM 968 C C . PHE A 1 126 ? -0.838 6.947 -11.331 1.00 87.25 126 PHE A C 1
ATOM 970 O O . PHE A 1 126 ? -0.471 6.287 -12.303 1.00 87.25 126 PHE A O 1
ATOM 977 N N . LYS A 1 127 ? -0.408 8.178 -11.080 1.00 84.50 127 LYS A N 1
ATOM 978 C CA . LYS A 1 127 ? 0.731 8.793 -11.750 1.00 84.50 127 LYS A CA 1
ATOM 979 C C . LYS A 1 127 ? 2.026 8.502 -10.970 1.00 84.50 127 LYS A C 1
ATOM 981 O O . LYS A 1 127 ? 1.935 8.241 -9.762 1.00 84.50 127 LYS A O 1
ATOM 986 N N . PRO A 1 128 ? 3.210 8.568 -11.615 1.00 81.25 128 PRO A N 1
ATOM 987 C CA . PRO A 1 128 ? 4.505 8.280 -10.987 1.00 81.25 128 PRO A CA 1
ATOM 988 C C . PRO A 1 128 ? 4.753 9.000 -9.655 1.00 81.25 128 PRO A C 1
ATOM 990 O O . PRO A 1 128 ? 5.362 8.436 -8.751 1.00 81.25 128 PRO A O 1
ATOM 993 N N . GLU A 1 129 ? 4.234 10.217 -9.495 1.00 84.62 129 GLU A N 1
ATOM 994 C CA . GLU A 1 129 ? 4.395 11.043 -8.296 1.00 84.62 129 GLU A CA 1
ATOM 995 C C . GLU A 1 129 ? 3.831 10.371 -7.030 1.00 84.62 129 GLU A C 1
ATOM 997 O O . GLU A 1 129 ? 4.340 10.598 -5.934 1.00 84.62 129 GLU A O 1
ATOM 1002 N N . SER A 1 130 ? 2.843 9.479 -7.177 1.00 88.31 130 SER A N 1
ATOM 1003 C CA . SER A 1 130 ? 2.262 8.703 -6.065 1.00 88.31 130 SER A CA 1
ATOM 1004 C C . SER A 1 130 ? 3.248 7.715 -5.438 1.00 88.31 130 SER A C 1
ATOM 1006 O O . SER A 1 130 ? 2.996 7.204 -4.347 1.00 88.31 130 SER A O 1
ATOM 1008 N N . PHE A 1 131 ? 4.352 7.419 -6.126 1.00 85.88 131 PHE A N 1
ATOM 1009 C CA . PHE A 1 131 ? 5.402 6.509 -5.672 1.00 85.88 131 PHE A CA 1
ATOM 1010 C C . PHE A 1 131 ? 6.630 7.239 -5.132 1.00 85.88 131 PHE A C 1
ATOM 1012 O O . PHE A 1 131 ? 7.653 6.627 -4.854 1.00 85.88 131 PHE A O 1
ATOM 1019 N N . HIS A 1 132 ? 6.542 8.551 -4.926 1.00 89.00 132 HIS A N 1
ATOM 1020 C CA . HIS A 1 132 ? 7.631 9.288 -4.312 1.00 89.00 132 HIS A CA 1
ATOM 1021 C C . HIS A 1 132 ? 7.865 8.829 -2.862 1.00 89.00 132 HIS A C 1
ATOM 1023 O O . HIS A 1 132 ? 6.929 8.686 -2.074 1.00 89.00 132 HIS A O 1
ATOM 1029 N N . LYS A 1 133 ? 9.132 8.668 -2.470 1.00 89.25 133 LYS A N 1
ATOM 1030 C CA . LYS A 1 133 ? 9.546 8.179 -1.141 1.00 89.25 133 LYS A CA 1
ATOM 1031 C C . LYS A 1 133 ? 8.888 8.872 0.052 1.00 89.25 133 LYS A C 1
ATOM 1033 O O . LYS A 1 133 ? 8.670 8.249 1.087 1.00 89.25 133 LYS A O 1
ATOM 1038 N N . LEU A 1 134 ? 8.577 10.165 -0.070 1.00 92.19 134 LEU A N 1
ATOM 1039 C CA . LEU A 1 134 ? 7.973 10.926 1.026 1.00 92.19 134 LEU A CA 1
ATOM 1040 C C . LEU A 1 134 ? 6.557 10.449 1.354 1.00 92.19 134 LEU A C 1
ATOM 1042 O O . LEU A 1 134 ? 6.192 10.497 2.521 1.00 92.19 134 LEU A O 1
ATOM 1046 N N . VAL A 1 135 ? 5.816 9.933 0.369 1.00 93.62 135 VAL A N 1
ATOM 1047 C CA . VAL A 1 135 ? 4.462 9.395 0.559 1.00 93.62 135 VAL A CA 1
ATOM 1048 C C . VAL A 1 135 ? 4.470 8.257 1.584 1.00 93.62 135 VAL A C 1
ATOM 1050 O O . VAL A 1 135 ? 3.622 8.222 2.471 1.00 93.62 135 VAL A O 1
ATOM 1053 N N . TYR A 1 136 ? 5.450 7.353 1.494 1.00 92.81 136 TYR A N 1
ATOM 1054 C CA . TYR A 1 136 ? 5.513 6.121 2.293 1.00 92.81 136 TYR A CA 1
ATOM 1055 C C . TYR A 1 136 ? 6.362 6.256 3.558 1.00 92.81 136 TYR A C 1
ATOM 1057 O O . TYR A 1 136 ? 6.266 5.415 4.445 1.00 92.81 136 TYR A O 1
ATOM 1065 N N . LYS A 1 137 ? 7.153 7.329 3.681 1.00 92.12 137 LYS A N 1
ATOM 1066 C CA . LYS A 1 137 ? 7.996 7.599 4.855 1.00 92.12 137 LYS A CA 1
ATOM 1067 C C . LYS A 1 137 ? 7.258 7.535 6.208 1.00 92.12 137 LYS A C 1
ATOM 1069 O O . LYS A 1 137 ? 7.872 7.060 7.158 1.00 92.12 137 LYS A O 1
ATOM 1074 N N . PRO A 1 138 ? 5.991 7.983 6.346 1.00 94.50 138 PRO A N 1
ATOM 1075 C CA . PRO A 1 138 ? 5.266 7.894 7.619 1.00 94.50 138 PRO A CA 1
ATOM 1076 C C . PRO A 1 138 ? 4.896 6.468 8.062 1.00 94.50 138 PRO A C 1
ATOM 1078 O O . PRO A 1 138 ? 4.447 6.284 9.191 1.00 94.50 138 PRO A O 1
ATOM 1081 N N . LEU A 1 139 ? 5.021 5.467 7.184 1.00 94.44 139 LEU A N 1
ATOM 1082 C CA . LEU A 1 139 ? 4.581 4.093 7.425 1.00 94.44 139 LEU A CA 1
ATOM 1083 C C . LEU A 1 139 ? 5.640 3.284 8.191 1.00 94.44 139 LEU A C 1
ATOM 1085 O O . LEU A 1 139 ? 6.251 2.362 7.659 1.00 94.44 139 LEU A O 1
ATOM 1089 N N . GLU A 1 140 ? 5.873 3.630 9.454 1.00 92.50 140 GLU A N 1
ATOM 1090 C CA . GLU A 1 140 ? 6.943 3.028 10.267 1.00 92.50 140 GLU A CA 1
ATOM 1091 C C . GLU A 1 140 ? 6.678 1.552 10.623 1.00 92.50 140 GLU A C 1
ATOM 1093 O O . GLU A 1 140 ? 7.603 0.742 10.631 1.00 92.50 140 GLU A O 1
ATOM 1098 N N . ASN A 1 141 ? 5.415 1.178 10.855 1.00 96.00 141 ASN A N 1
ATOM 1099 C CA . ASN A 1 141 ? 5.020 -0.178 11.267 1.00 96.00 141 ASN A CA 1
ATOM 1100 C C . ASN A 1 141 ? 4.448 -1.045 10.131 1.00 96.00 141 ASN A C 1
ATOM 1102 O O . ASN A 1 141 ? 3.858 -2.100 10.395 1.00 96.00 141 ASN A O 1
ATOM 1106 N N . ILE A 1 142 ? 4.625 -0.628 8.873 1.00 96.06 142 ILE A N 1
ATOM 1107 C CA . ILE A 1 142 ? 4.102 -1.375 7.729 1.00 96.06 142 ILE A CA 1
ATOM 1108 C C . ILE A 1 142 ? 4.829 -2.704 7.564 1.00 96.06 142 ILE A C 1
ATOM 1110 O O . ILE A 1 142 ? 6.046 -2.750 7.433 1.00 96.06 142 ILE A O 1
ATOM 1114 N N . ARG A 1 143 ? 4.065 -3.796 7.516 1.00 96.19 143 ARG A N 1
ATOM 1115 C CA . ARG A 1 143 ? 4.572 -5.157 7.301 1.00 96.19 143 ARG A CA 1
ATOM 1116 C C . ARG A 1 143 ? 4.382 -5.611 5.869 1.00 96.19 143 ARG A C 1
ATOM 1118 O O . ARG A 1 143 ? 5.199 -6.367 5.346 1.00 96.19 143 ARG A O 1
ATOM 1125 N N . THR A 1 144 ? 3.289 -5.194 5.234 1.00 96.00 144 THR A N 1
ATOM 1126 C CA . THR A 1 144 ? 2.951 -5.608 3.876 1.00 96.00 144 THR A CA 1
ATOM 1127 C C . THR A 1 144 ? 2.359 -4.470 3.066 1.00 96.00 144 THR A C 1
ATOM 1129 O O . THR A 1 144 ? 1.389 -3.834 3.476 1.00 96.00 144 THR A O 1
ATOM 1132 N N . ILE A 1 145 ? 2.919 -4.268 1.874 1.00 94.06 145 ILE A N 1
ATOM 1133 C CA . ILE A 1 145 ? 2.330 -3.413 0.845 1.00 94.06 145 ILE A CA 1
ATOM 1134 C C . ILE A 1 145 ? 1.990 -4.278 -0.360 1.00 94.06 145 ILE A C 1
ATOM 1136 O O . ILE A 1 145 ? 2.836 -5.012 -0.880 1.00 94.06 145 ILE A O 1
ATOM 1140 N N . GLN A 1 146 ? 0.740 -4.167 -0.795 1.00 93.12 146 GLN A N 1
ATOM 1141 C CA . GLN A 1 146 ? 0.216 -4.829 -1.972 1.00 93.12 146 GLN A CA 1
ATOM 1142 C C . GLN A 1 146 ? -0.191 -3.795 -3.019 1.00 93.12 146 GLN A C 1
ATOM 1144 O O . GLN A 1 146 ? -1.055 -2.944 -2.800 1.00 93.12 146 GLN A O 1
ATOM 1149 N N . VAL A 1 147 ? 0.425 -3.906 -4.188 1.00 88.62 147 VAL A N 1
ATOM 1150 C CA . VAL A 1 147 ? 0.188 -3.043 -5.338 1.00 88.62 147 VAL A CA 1
ATOM 1151 C C . VAL A 1 147 ? -0.143 -3.939 -6.525 1.00 88.62 147 VAL A C 1
ATOM 1153 O O . VAL A 1 147 ? 0.736 -4.536 -7.138 1.00 88.62 147 VAL A O 1
ATOM 1156 N N . ASN A 1 148 ? -1.429 -4.061 -6.838 1.00 83.94 148 ASN A N 1
ATOM 1157 C CA . ASN A 1 148 ? -1.892 -4.861 -7.969 1.00 83.94 148 ASN A CA 1
ATOM 1158 C C . ASN A 1 148 ? -2.340 -3.939 -9.104 1.00 83.94 148 ASN A C 1
ATOM 1160 O O . ASN A 1 148 ? -3.422 -3.376 -9.022 1.00 83.94 148 ASN A O 1
ATOM 1164 N N . GLY A 1 149 ? -1.553 -3.787 -10.163 1.00 77.31 149 GLY A N 1
ATOM 1165 C CA . GLY A 1 149 ? -1.894 -2.951 -11.316 1.00 77.31 149 GLY A CA 1
ATOM 1166 C C . GLY A 1 149 ? -1.717 -1.450 -11.072 1.00 77.31 149 GLY A C 1
ATOM 1167 O O . GLY A 1 149 ? -2.440 -0.837 -10.284 1.00 77.31 149 GLY A O 1
ATOM 1168 N N . LEU A 1 150 ? -0.757 -0.856 -11.782 1.00 70.25 150 LEU A N 1
ATOM 1169 C CA . LEU A 1 150 ? -0.405 0.562 -11.712 1.00 70.25 150 LEU A CA 1
ATOM 1170 C C . LEU A 1 150 ? -0.984 1.326 -12.903 1.00 70.25 150 LEU A C 1
ATOM 1172 O O . LEU A 1 150 ? -0.280 1.533 -13.883 1.00 70.25 150 LEU A O 1
ATOM 1176 N N . GLY A 1 151 ? -2.242 1.755 -12.792 1.00 65.00 151 GLY A N 1
ATOM 1177 C CA . GLY A 1 151 ? -2.818 2.856 -13.575 1.00 65.00 151 GLY A CA 1
ATOM 1178 C C . GLY A 1 151 ? -2.387 3.006 -15.039 1.00 65.00 151 GLY A C 1
ATOM 1179 O O . GLY A 1 151 ? -2.419 2.049 -15.799 1.00 65.00 151 GLY A O 1
ATOM 1180 N N . ASP A 1 152 ? -2.077 4.239 -15.459 1.00 60.81 152 ASP A N 1
ATOM 1181 C CA . ASP A 1 152 ? -1.690 4.558 -16.842 1.00 60.81 152 ASP A CA 1
ATOM 1182 C C . ASP A 1 152 ? -0.249 4.103 -17.141 1.00 60.81 152 ASP A C 1
ATOM 1184 O O . ASP A 1 152 ? 0.745 4.705 -16.722 1.00 60.81 152 ASP A O 1
ATOM 1188 N N . GLU A 1 153 ? -0.164 3.012 -17.894 1.00 56.53 153 GLU A N 1
ATOM 1189 C CA . GLU A 1 153 ? 1.046 2.246 -18.199 1.00 56.53 153 GLU A CA 1
ATOM 1190 C C . GLU A 1 153 ? 1.854 2.817 -19.369 1.00 56.53 153 GLU A C 1
ATOM 1192 O O . GLU A 1 153 ? 2.948 2.329 -19.668 1.00 56.53 153 GLU A O 1
ATOM 1197 N N . SER A 1 154 ? 1.321 3.842 -20.043 1.00 56.78 154 SER A N 1
ATOM 1198 C CA . SER A 1 154 ? 1.963 4.482 -21.196 1.00 56.78 154 SER A CA 1
ATOM 1199 C C . SER A 1 154 ? 3.253 5.224 -20.825 1.00 56.78 154 SER A C 1
ATOM 1201 O O . SER A 1 154 ? 4.065 5.543 -21.696 1.00 56.78 154 SER A O 1
ATOM 1203 N N . LYS A 1 155 ? 3.486 5.455 -19.526 1.00 56.69 155 LYS A N 1
ATOM 1204 C CA . LYS A 1 155 ? 4.707 6.059 -18.992 1.00 56.69 155 LYS A CA 1
ATOM 1205 C C . LYS A 1 155 ? 5.627 4.975 -18.439 1.00 56.69 155 LYS A C 1
ATOM 1207 O O . LYS A 1 155 ? 5.404 4.442 -17.355 1.00 56.69 155 LYS A O 1
ATOM 1212 N N . LEU A 1 156 ? 6.689 4.683 -19.192 1.00 50.47 156 LEU A N 1
ATOM 1213 C CA . LEU A 1 156 ? 7.753 3.729 -18.847 1.00 50.47 156 LEU A CA 1
ATOM 1214 C C . LEU A 1 156 ? 8.312 3.936 -17.420 1.00 50.47 156 LEU A C 1
ATOM 1216 O O . LEU A 1 156 ? 8.672 2.962 -16.760 1.00 50.47 156 LEU A O 1
ATOM 1220 N N . ASP A 1 157 ? 8.296 5.178 -16.926 1.00 59.75 157 ASP A N 1
ATOM 1221 C CA . ASP A 1 157 ? 8.800 5.569 -15.605 1.00 59.75 157 ASP A CA 1
ATOM 1222 C C . ASP A 1 157 ? 7.945 5.067 -14.433 1.00 59.75 157 ASP A C 1
ATOM 1224 O O . ASP A 1 157 ? 8.486 4.854 -13.352 1.00 59.75 157 ASP A O 1
ATOM 1228 N N . SER A 1 158 ? 6.643 4.803 -14.611 1.00 59.22 158 SER A N 1
ATOM 1229 C CA . SER A 1 158 ? 5.754 4.402 -13.503 1.00 59.22 158 SER A CA 1
ATOM 1230 C C . SER A 1 158 ? 6.195 3.094 -12.825 1.00 59.22 158 SER A C 1
ATOM 1232 O O . SER A 1 158 ? 6.029 2.935 -11.617 1.00 59.22 158 SER A O 1
ATOM 1234 N N . ARG A 1 159 ? 6.796 2.160 -13.582 1.00 63.19 159 ARG A N 1
ATOM 1235 C CA . ARG A 1 159 ? 7.317 0.886 -13.043 1.00 63.19 159 ARG A CA 1
ATOM 1236 C C . ARG A 1 159 ? 8.598 1.071 -12.232 1.00 63.19 159 ARG A C 1
ATOM 1238 O O . ARG A 1 159 ? 8.785 0.381 -11.237 1.00 63.19 159 ARG A O 1
ATOM 1245 N N . ILE A 1 160 ? 9.464 1.991 -12.658 1.00 63.72 160 ILE A N 1
ATOM 1246 C CA . ILE A 1 160 ? 10.686 2.357 -11.929 1.00 63.72 160 ILE A CA 1
ATOM 1247 C C . ILE A 1 160 ? 10.314 3.157 -10.677 1.00 63.72 160 ILE A C 1
ATOM 1249 O O . ILE A 1 160 ? 10.846 2.886 -9.606 1.00 63.72 160 ILE A O 1
ATOM 1253 N N . ALA A 1 161 ? 9.331 4.053 -10.789 1.00 65.44 161 ALA A N 1
ATOM 1254 C CA . ALA A 1 161 ? 8.855 4.889 -9.695 1.00 65.44 161 ALA A CA 1
ATOM 1255 C C . ALA A 1 161 ? 8.355 4.063 -8.501 1.00 65.44 161 ALA A C 1
ATOM 1257 O O . ALA A 1 161 ? 8.605 4.443 -7.363 1.00 65.44 161 ALA A O 1
ATOM 1258 N N . LEU A 1 162 ? 7.731 2.894 -8.717 1.00 70.31 162 LEU A N 1
ATOM 1259 C CA . LEU A 1 162 ? 7.373 1.999 -7.607 1.00 70.31 162 LEU A CA 1
ATOM 1260 C C . LEU A 1 162 ? 8.592 1.624 -6.750 1.00 70.31 162 LEU A C 1
ATOM 1262 O O . LEU A 1 162 ? 8.481 1.543 -5.530 1.00 70.31 162 LEU A O 1
ATOM 1266 N N . PHE A 1 163 ? 9.759 1.425 -7.362 1.00 74.25 163 PHE A N 1
ATOM 1267 C CA . PHE A 1 163 ? 10.976 1.133 -6.612 1.00 74.25 163 PHE A CA 1
ATOM 1268 C C . PHE A 1 163 ? 11.515 2.356 -5.853 1.00 74.25 163 PHE A C 1
ATOM 1270 O O . PHE A 1 163 ? 12.165 2.182 -4.822 1.00 74.25 163 PHE A O 1
ATOM 1277 N N . ASP A 1 164 ? 11.191 3.578 -6.287 1.00 72.94 164 ASP A N 1
ATOM 1278 C CA . ASP A 1 164 ? 11.493 4.803 -5.534 1.00 72.94 164 ASP A CA 1
ATOM 1279 C C . ASP A 1 164 ? 10.644 4.913 -4.256 1.00 72.94 164 ASP A C 1
ATOM 1281 O O . ASP A 1 164 ? 11.121 5.431 -3.241 1.00 72.94 164 ASP A O 1
ATOM 1285 N N . ALA A 1 165 ? 9.426 4.352 -4.246 1.00 77.38 165 ALA A N 1
ATOM 1286 C CA . ALA A 1 165 ? 8.593 4.291 -3.040 1.00 77.38 165 ALA A CA 1
ATOM 1287 C C . ALA A 1 165 ? 9.291 3.517 -1.916 1.00 77.38 165 ALA A C 1
ATOM 1289 O O . ALA A 1 165 ? 9.178 3.875 -0.742 1.00 77.38 165 ALA A O 1
ATOM 1290 N N . PHE A 1 166 ? 10.068 2.492 -2.276 1.00 80.19 166 PHE A N 1
ATOM 1291 C CA . PHE A 1 166 ? 10.801 1.663 -1.323 1.00 80.19 166 PHE A CA 1
ATOM 1292 C C . PHE A 1 166 ? 11.929 2.414 -0.614 1.00 80.19 166 PHE A C 1
ATOM 1294 O O . PHE A 1 166 ? 12.285 2.043 0.503 1.00 80.19 166 PHE A O 1
ATOM 1301 N N . GLU A 1 167 ? 12.443 3.513 -1.182 1.00 84.56 167 GLU A N 1
ATOM 1302 C CA . GLU A 1 167 ? 13.373 4.390 -0.460 1.00 84.56 167 GLU A CA 1
ATOM 1303 C C . GLU A 1 167 ? 12.712 4.970 0.804 1.00 84.56 167 GLU A C 1
ATOM 1305 O O . GLU A 1 167 ? 13.358 5.102 1.842 1.00 84.56 167 GLU A O 1
ATOM 1310 N N . GLY A 1 168 ? 11.407 5.257 0.749 1.00 85.88 168 GLY A N 1
ATOM 1311 C CA . GLY A 1 168 ? 10.637 5.748 1.894 1.00 85.88 168 GLY A CA 1
ATOM 1312 C C . GLY A 1 168 ? 10.486 4.726 3.022 1.00 85.88 168 GLY A C 1
ATOM 1313 O O . GLY A 1 168 ? 10.274 5.110 4.167 1.00 85.88 168 GLY A O 1
ATOM 1314 N N . LEU A 1 169 ? 10.638 3.437 2.714 1.00 87.25 169 LEU A N 1
ATOM 1315 C CA . LEU A 1 169 ? 10.373 2.321 3.624 1.00 87.25 169 LEU A CA 1
ATOM 1316 C C . LEU A 1 169 ? 11.628 1.770 4.311 1.00 87.25 169 LEU A C 1
ATOM 1318 O O . LEU A 1 169 ? 11.526 0.801 5.061 1.00 87.25 169 LEU A O 1
ATOM 1322 N N . GLN A 1 170 ? 12.802 2.370 4.092 1.00 83.31 170 GLN A N 1
ATOM 1323 C CA . GLN A 1 170 ? 14.085 1.859 4.602 1.00 83.31 170 GLN A CA 1
ATOM 1324 C C . GLN A 1 170 ? 14.109 1.610 6.117 1.00 83.31 170 GLN A C 1
ATOM 1326 O O . GLN A 1 170 ? 14.773 0.683 6.568 1.00 83.31 170 GLN A O 1
ATOM 1331 N N . ASN A 1 171 ? 13.370 2.411 6.888 1.00 83.06 171 ASN A N 1
ATOM 1332 C CA . ASN A 1 171 ? 13.311 2.320 8.350 1.00 83.06 171 ASN A CA 1
ATOM 1333 C C . ASN A 1 171 ? 12.007 1.691 8.865 1.00 83.06 171 ASN A C 1
ATOM 1335 O O . ASN A 1 171 ? 11.675 1.850 10.036 1.00 83.06 171 ASN A O 1
ATOM 1339 N N . SER A 1 172 ? 11.248 1.028 7.993 1.00 88.50 172 SER A N 1
ATOM 1340 C CA . SER A 1 172 ? 9.992 0.378 8.365 1.00 88.50 172 SER A CA 1
ATOM 1341 C C . SER A 1 172 ? 10.184 -1.080 8.794 1.00 88.50 172 SER A C 1
ATOM 1343 O O . SER A 1 172 ? 11.251 -1.674 8.615 1.00 88.50 172 SER A O 1
ATOM 1345 N N . THR A 1 173 ? 9.118 -1.690 9.310 1.00 93.12 173 THR A N 1
ATOM 1346 C CA . THR A 1 173 ? 9.045 -3.122 9.641 1.00 93.12 173 THR A CA 1
ATOM 1347 C C . THR A 1 173 ? 8.667 -4.008 8.445 1.00 93.12 173 THR A C 1
ATOM 1349 O O . THR A 1 173 ? 8.164 -5.115 8.640 1.00 93.12 173 THR A O 1
ATOM 1352 N N . ILE A 1 174 ? 8.900 -3.548 7.207 1.00 92.44 174 ILE A N 1
ATOM 1353 C CA . ILE A 1 174 ? 8.437 -4.234 5.995 1.00 92.44 174 ILE A CA 1
ATOM 1354 C C . ILE A 1 174 ? 8.993 -5.662 5.902 1.00 92.44 174 ILE A C 1
ATOM 1356 O O . ILE A 1 174 ? 10.203 -5.894 5.884 1.00 92.44 174 ILE A O 1
ATOM 1360 N N . GLU A 1 175 ? 8.076 -6.625 5.813 1.00 94.38 175 GLU A N 1
ATOM 1361 C CA . GLU A 1 175 ? 8.358 -8.062 5.741 1.00 94.38 175 GLU A CA 1
ATOM 1362 C C . GLU A 1 175 ? 7.955 -8.642 4.380 1.00 94.38 175 GLU A C 1
ATOM 1364 O O . GLU A 1 175 ? 8.582 -9.593 3.905 1.00 94.38 175 GLU A O 1
ATOM 1369 N N . ALA A 1 176 ? 6.937 -8.072 3.728 1.00 93.56 176 ALA A N 1
ATOM 1370 C CA . ALA A 1 176 ? 6.441 -8.554 2.447 1.00 93.56 176 ALA A CA 1
ATOM 1371 C C . ALA A 1 176 ? 6.083 -7.429 1.470 1.00 93.56 176 ALA A C 1
ATOM 1373 O O . ALA A 1 176 ? 5.404 -6.466 1.818 1.00 93.56 176 ALA A O 1
ATOM 1374 N N . ILE A 1 177 ? 6.473 -7.601 0.209 1.00 90.94 177 ILE A N 1
ATOM 1375 C CA . ILE A 1 177 ? 6.036 -6.747 -0.899 1.00 90.94 177 ILE A CA 1
ATOM 1376 C C . ILE A 1 177 ? 5.362 -7.620 -1.939 1.00 90.94 177 ILE A C 1
ATOM 1378 O O . ILE A 1 177 ? 5.930 -8.611 -2.401 1.00 90.94 177 ILE A O 1
ATOM 1382 N N . ILE A 1 178 ? 4.139 -7.246 -2.298 1.00 90.62 178 ILE A N 1
ATOM 1383 C CA . ILE A 1 178 ? 3.353 -7.934 -3.311 1.00 90.62 178 ILE A CA 1
ATOM 1384 C C . ILE A 1 178 ? 3.084 -6.939 -4.424 1.00 90.62 178 ILE A C 1
ATOM 1386 O O . ILE A 1 178 ? 2.291 -6.016 -4.268 1.00 90.62 178 ILE A O 1
ATOM 1390 N N . TYR A 1 179 ? 3.756 -7.131 -5.548 1.00 86.69 179 TYR A N 1
ATOM 1391 C CA . TYR A 1 179 ? 3.561 -6.337 -6.742 1.00 86.69 179 TYR A CA 1
ATOM 1392 C C . TYR A 1 179 ? 3.200 -7.253 -7.902 1.00 86.69 179 TYR A C 1
ATOM 1394 O O . TYR A 1 179 ? 4.014 -8.060 -8.352 1.00 86.69 179 TYR A O 1
ATOM 1402 N N . LYS A 1 180 ? 1.964 -7.130 -8.376 1.00 81.25 180 LYS A N 1
ATOM 1403 C CA . LYS A 1 180 ? 1.470 -7.876 -9.532 1.00 81.25 180 LYS A CA 1
ATOM 1404 C C . LYS A 1 180 ? 0.948 -6.905 -10.570 1.00 81.25 180 LYS A C 1
ATOM 1406 O O . LYS A 1 180 ? 0.194 -5.989 -10.238 1.00 81.25 180 LYS A O 1
ATOM 1411 N N . GLN A 1 181 ? 1.315 -7.115 -11.821 1.00 74.12 181 GLN A N 1
ATOM 1412 C CA . GLN A 1 181 ? 0.824 -6.338 -12.953 1.00 74.12 181 GLN A CA 1
ATOM 1413 C C . GLN A 1 181 ? 0.269 -7.292 -14.014 1.00 74.12 181 GLN A C 1
ATOM 1415 O O . GLN A 1 181 ? 0.409 -8.496 -13.889 1.00 74.12 181 GLN A O 1
ATOM 1420 N N . ILE A 1 182 ? -0.442 -6.777 -15.012 1.00 60.69 182 ILE A N 1
ATOM 1421 C CA . ILE A 1 182 ? -1.017 -7.563 -16.114 1.00 60.69 182 ILE A CA 1
ATOM 1422 C C . ILE A 1 182 ? -0.240 -7.310 -17.424 1.00 60.69 182 ILE A C 1
ATOM 1424 O O . ILE A 1 182 ? -0.311 -8.097 -18.368 1.00 60.69 182 ILE A O 1
ATOM 1428 N N . THR A 1 183 ? 0.555 -6.238 -17.489 1.00 62.47 183 THR A 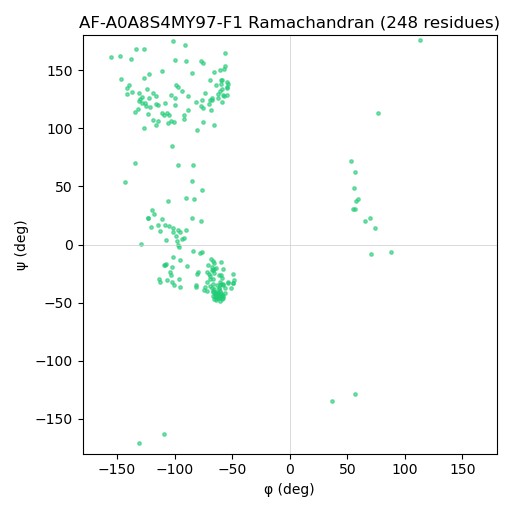N 1
ATOM 1429 C CA . THR A 1 183 ? 1.177 -5.765 -18.733 1.00 62.47 183 THR A CA 1
ATOM 1430 C C . THR A 1 183 ? 2.639 -6.178 -18.894 1.00 62.47 183 THR A C 1
ATOM 1432 O O . THR A 1 183 ? 3.527 -5.781 -18.141 1.00 62.47 183 THR A O 1
ATOM 1435 N N . LEU A 1 184 ? 2.881 -6.920 -19.978 1.00 58.03 184 LEU A N 1
ATOM 1436 C CA . LEU A 1 184 ? 4.116 -7.620 -20.346 1.00 58.03 184 LEU A CA 1
ATOM 1437 C C . LEU A 1 184 ? 5.161 -6.737 -21.053 1.00 58.03 184 LEU A C 1
ATOM 1439 O O . LEU A 1 184 ? 5.801 -7.184 -22.007 1.00 58.03 184 LEU A O 1
ATOM 1443 N N . MET A 1 185 ? 5.346 -5.479 -20.640 1.00 69.69 185 MET A N 1
ATOM 1444 C CA . MET A 1 185 ? 6.460 -4.697 -21.190 1.00 69.69 185 MET A CA 1
ATOM 1445 C C . MET A 1 185 ? 7.785 -5.132 -20.545 1.00 69.69 185 MET A C 1
ATOM 1447 O O . MET A 1 185 ? 7.929 -4.976 -19.332 1.00 69.69 185 MET A O 1
ATOM 1451 N N . PRO A 1 186 ? 8.762 -5.627 -21.332 1.00 77.81 186 PRO A N 1
ATOM 1452 C CA . PRO A 1 186 ? 10.023 -6.129 -20.801 1.00 77.81 186 PRO A CA 1
ATOM 1453 C C . PRO A 1 186 ? 10.793 -5.080 -19.993 1.00 77.81 186 PRO A C 1
ATOM 1455 O O . PRO A 1 186 ? 11.083 -4.003 -20.512 1.00 77.81 186 PRO A O 1
ATOM 1458 N N . PHE A 1 187 ? 11.209 -5.410 -18.767 1.00 77.31 187 PHE A N 1
ATOM 1459 C CA . PHE A 1 187 ? 12.217 -4.626 -18.038 1.00 77.31 187 PHE A CA 1
ATOM 1460 C C . PHE A 1 187 ? 13.255 -5.490 -17.302 1.00 77.31 187 PHE A C 1
ATOM 1462 O O . PHE A 1 187 ? 13.036 -6.680 -17.054 1.00 77.31 187 PHE A O 1
ATOM 1469 N N . VAL A 1 188 ? 14.403 -4.877 -16.985 1.00 79.75 188 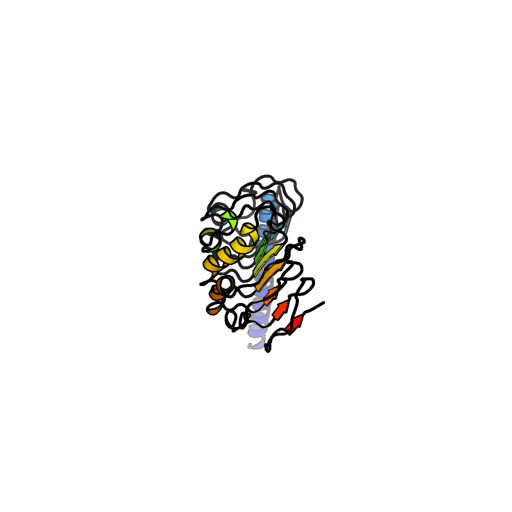VAL A N 1
ATOM 1470 C CA . VAL A 1 188 ? 15.461 -5.479 -16.159 1.00 79.75 188 VAL A CA 1
ATOM 1471 C C . VAL A 1 188 ? 15.265 -5.067 -14.710 1.00 79.75 188 VAL A C 1
ATOM 1473 O O . VAL A 1 188 ? 15.113 -3.882 -14.408 1.00 79.75 188 VAL A O 1
ATOM 1476 N N . LEU A 1 189 ? 15.324 -6.032 -13.799 1.00 80.56 189 LEU A N 1
ATOM 1477 C CA . LEU A 1 189 ? 15.400 -5.739 -12.375 1.00 80.56 189 LEU A CA 1
ATOM 1478 C C . LEU A 1 189 ? 16.848 -5.386 -11.992 1.00 80.56 189 LEU A C 1
ATOM 1480 O O . LEU A 1 189 ? 17.690 -6.269 -11.817 1.00 80.56 189 LEU A O 1
ATOM 1484 N N . GLU A 1 190 ? 17.131 -4.087 -11.908 1.00 81.81 190 GLU A N 1
ATOM 1485 C CA . GLU A 1 190 ? 18.456 -3.544 -11.581 1.00 81.81 190 GLU A CA 1
ATOM 1486 C C . GLU A 1 190 ? 18.714 -3.456 -10.066 1.00 81.81 190 GLU A C 1
ATOM 1488 O O . GLU A 1 190 ? 17.820 -3.142 -9.276 1.00 81.81 190 GLU A O 1
ATOM 1493 N N . ASN A 1 191 ? 19.973 -3.629 -9.651 1.00 83.69 191 ASN A N 1
ATOM 1494 C CA . ASN A 1 191 ? 20.400 -3.524 -8.251 1.00 83.69 191 ASN A CA 1
ATOM 1495 C C . ASN A 1 191 ? 20.087 -2.152 -7.637 1.00 83.69 191 ASN A C 1
ATOM 1497 O O . ASN A 1 191 ? 19.765 -2.055 -6.451 1.00 83.69 191 ASN A O 1
ATOM 1501 N N . LYS A 1 192 ? 20.149 -1.080 -8.439 1.00 83.06 192 LYS A N 1
ATOM 1502 C CA . LYS A 1 192 ? 19.879 0.291 -7.977 1.00 83.06 192 LYS A CA 1
ATOM 1503 C C . LYS A 1 192 ? 18.468 0.458 -7.397 1.00 83.06 192 LYS A C 1
ATOM 1505 O O . LYS A 1 192 ? 18.290 1.276 -6.501 1.00 83.06 192 LYS A O 1
ATOM 1510 N N . HIS A 1 193 ? 17.508 -0.336 -7.876 1.00 77.94 193 HIS A N 1
ATOM 1511 C CA . HIS A 1 193 ? 16.115 -0.332 -7.426 1.00 77.94 193 HIS A CA 1
ATOM 1512 C C . HIS A 1 193 ? 15.913 -1.127 -6.127 1.00 77.94 193 HIS A C 1
ATOM 1514 O O . HIS A 1 193 ? 14.985 -0.861 -5.371 1.00 77.94 193 HIS A O 1
ATOM 1520 N N . LEU A 1 194 ? 16.782 -2.105 -5.859 1.00 81.31 194 LEU A N 1
ATOM 1521 C CA . LEU A 1 194 ? 16.632 -3.045 -4.744 1.00 81.31 194 LEU A CA 1
ATOM 1522 C C . LEU A 1 194 ? 17.528 -2.725 -3.549 1.00 81.31 194 LEU A C 1
ATOM 1524 O O . LEU A 1 194 ? 17.251 -3.195 -2.449 1.00 81.31 194 LEU A O 1
ATOM 1528 N N . ARG A 1 195 ? 18.590 -1.9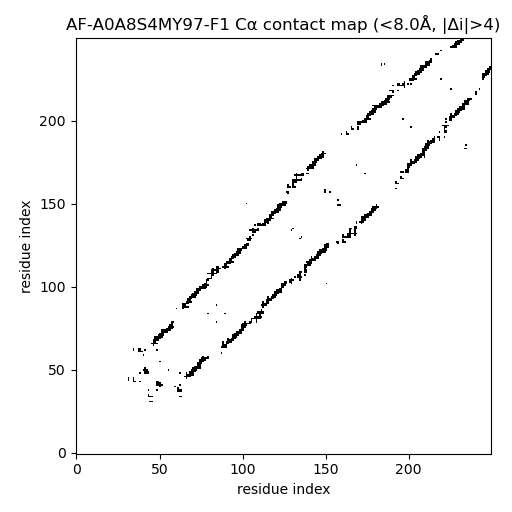30 -3.739 1.00 84.31 195 ARG A N 1
ATOM 1529 C CA . ARG A 1 195 ? 19.607 -1.609 -2.715 1.00 84.31 195 ARG A CA 1
ATOM 1530 C C . ARG A 1 195 ? 19.041 -1.148 -1.368 1.00 84.31 195 ARG A C 1
ATOM 1532 O O . ARG A 1 195 ? 19.704 -1.299 -0.347 1.00 84.31 195 ARG A O 1
ATOM 1539 N N . TYR A 1 196 ? 17.830 -0.597 -1.362 1.00 82.38 196 TYR A N 1
ATOM 1540 C CA . TYR A 1 196 ? 17.148 -0.101 -0.170 1.00 82.38 196 TYR A CA 1
ATOM 1541 C C . TYR A 1 196 ? 16.720 -1.218 0.787 1.00 82.38 196 TYR A C 1
ATOM 1543 O O . TYR A 1 196 ? 16.708 -1.009 1.995 1.00 82.38 196 TYR A O 1
ATOM 1551 N N . PHE A 1 197 ? 16.474 -2.427 0.278 1.00 82.81 197 PHE A N 1
ATOM 1552 C CA . PHE A 1 197 ? 16.090 -3.572 1.104 1.00 82.81 197 PHE A CA 1
ATOM 1553 C C . PHE A 1 197 ? 17.244 -4.199 1.876 1.00 82.81 197 PHE A C 1
ATOM 1555 O O . PHE A 1 197 ? 17.015 -5.060 2.724 1.00 82.81 197 PHE A O 1
ATOM 1562 N N . LYS A 1 198 ? 18.481 -3.747 1.641 1.00 83.38 198 LYS A N 1
ATOM 1563 C CA . LYS A 1 198 ? 19.662 -4.292 2.316 1.00 83.38 198 LYS A CA 1
ATOM 1564 C C . LYS A 1 198 ? 19.587 -4.100 3.832 1.00 83.38 198 LYS A C 1
ATOM 1566 O O . LYS A 1 198 ? 20.190 -4.865 4.580 1.00 83.38 198 LYS A O 1
ATOM 1571 N N . HIS A 1 199 ? 18.846 -3.079 4.257 1.00 81.31 199 HIS A N 1
ATOM 1572 C CA . HIS A 1 199 ? 18.636 -2.703 5.651 1.00 81.31 199 HIS A CA 1
ATOM 1573 C C . HIS A 1 199 ? 17.219 -3.027 6.157 1.00 81.31 199 HIS A C 1
ATOM 1575 O O . HIS A 1 199 ? 16.907 -2.724 7.304 1.00 81.31 199 HIS A O 1
ATOM 1581 N N . CYS A 1 200 ? 16.379 -3.661 5.334 1.00 81.56 200 CYS A N 1
ATOM 1582 C CA . CYS A 1 200 ? 15.023 -4.062 5.703 1.00 81.56 200 CYS A CA 1
ATOM 1583 C C . CYS A 1 200 ? 14.966 -5.554 6.069 1.00 81.56 200 CYS A C 1
ATOM 1585 O O . CYS A 1 200 ? 15.780 -6.358 5.614 1.00 81.56 200 CYS A O 1
ATOM 1587 N N . HIS A 1 201 ? 13.941 -5.947 6.828 1.00 86.25 201 HIS A N 1
ATOM 1588 C CA . HIS A 1 201 ? 13.664 -7.347 7.181 1.00 86.25 201 HIS A CA 1
ATOM 1589 C C . HIS A 1 201 ? 12.744 -8.021 6.154 1.00 86.25 201 HIS A C 1
ATOM 1591 O O . HIS A 1 201 ? 11.844 -8.781 6.508 1.00 86.25 201 HIS A O 1
ATOM 1597 N N . LEU A 1 202 ? 12.957 -7.727 4.869 1.00 89.56 202 LEU A N 1
ATOM 1598 C CA . LEU A 1 202 ? 12.107 -8.232 3.800 1.00 89.56 202 LEU A CA 1
ATOM 1599 C C . LEU A 1 202 ? 12.294 -9.749 3.650 1.00 89.56 202 LEU A C 1
ATOM 1601 O O . LEU A 1 202 ? 13.372 -10.206 3.275 1.00 89.56 202 LEU A O 1
ATOM 1605 N N . LYS A 1 203 ? 11.22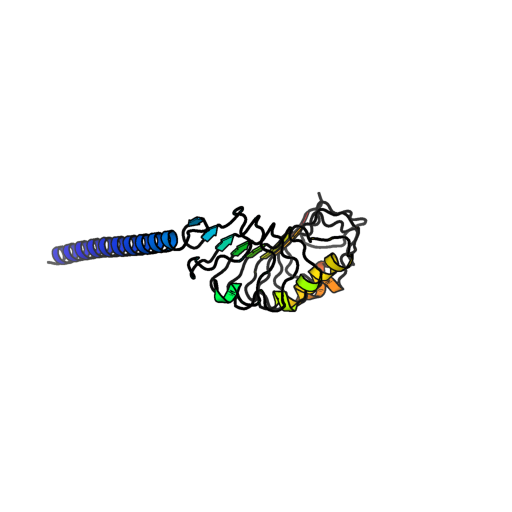7 -10.509 3.905 1.00 90.94 203 LYS A N 1
ATOM 1606 C CA . LYS A 1 203 ? 11.178 -11.978 3.840 1.00 90.94 203 LYS A CA 1
ATOM 1607 C C . LYS A 1 203 ? 10.509 -12.492 2.577 1.00 90.94 203 LYS A C 1
ATOM 1609 O O . LYS A 1 203 ? 10.874 -13.550 2.071 1.00 90.94 203 LYS A O 1
ATOM 1614 N N . LYS A 1 204 ? 9.532 -11.753 2.050 1.00 91.12 204 LYS A N 1
ATOM 1615 C CA . LYS A 1 204 ? 8.745 -12.175 0.891 1.00 91.12 204 LYS A CA 1
ATOM 1616 C C . LYS A 1 204 ? 8.660 -11.078 -0.158 1.00 91.12 204 LYS A C 1
ATOM 1618 O O . LYS A 1 204 ? 8.273 -9.952 0.134 1.00 91.12 204 LYS A O 1
ATOM 1623 N N . MET A 1 205 ? 8.941 -11.433 -1.404 1.00 88.31 205 MET A N 1
ATOM 1624 C CA . MET A 1 205 ? 8.763 -10.539 -2.542 1.00 88.31 205 MET A CA 1
ATOM 1625 C C . MET A 1 205 ? 8.020 -11.268 -3.658 1.00 88.31 205 MET A C 1
ATOM 1627 O O . MET A 1 205 ? 8.498 -12.259 -4.197 1.00 88.31 205 MET A O 1
ATOM 1631 N N . VAL A 1 206 ? 6.830 -10.790 -4.002 1.00 89.25 206 VAL A N 1
ATOM 1632 C CA . VAL A 1 206 ? 6.049 -11.310 -5.126 1.00 89.25 206 VAL A CA 1
ATOM 1633 C C . VAL A 1 206 ? 6.117 -10.281 -6.237 1.00 89.25 206 VAL A C 1
ATOM 1635 O O . VAL A 1 206 ? 5.590 -9.188 -6.072 1.00 89.25 206 VAL A O 1
ATOM 1638 N N . LEU A 1 207 ? 6.773 -10.634 -7.340 1.00 85.88 207 LEU A N 1
ATOM 1639 C CA . LEU A 1 207 ? 6.854 -9.846 -8.570 1.00 85.88 207 LEU A CA 1
ATOM 1640 C C . LEU A 1 207 ? 6.269 -10.628 -9.757 1.00 85.88 207 LEU A C 1
ATOM 1642 O O . LEU A 1 207 ? 6.720 -10.456 -10.895 1.00 85.88 207 LEU A O 1
ATOM 1646 N N . ALA A 1 208 ? 5.299 -11.501 -9.499 1.00 84.50 208 ALA A N 1
ATOM 1647 C CA . ALA A 1 208 ? 4.635 -12.275 -10.534 1.00 84.50 208 ALA A CA 1
ATOM 1648 C C . ALA A 1 208 ? 3.928 -11.367 -11.557 1.00 84.50 208 ALA A C 1
ATOM 1650 O O . ALA A 1 208 ? 3.468 -10.278 -11.213 1.00 84.50 208 ALA A O 1
ATOM 1651 N N . GLU A 1 209 ? 3.834 -11.833 -12.804 1.00 83.12 209 GLU A N 1
ATOM 1652 C CA . GLU A 1 209 ? 3.044 -11.190 -13.873 1.00 83.12 209 GLU A CA 1
ATOM 1653 C C . GLU A 1 209 ? 3.557 -9.789 -14.310 1.00 83.12 209 GLU A C 1
ATOM 1655 O O . GLU A 1 209 ? 2.858 -9.013 -14.951 1.00 83.12 209 GLU A O 1
ATOM 1660 N N . ASN A 1 210 ? 4.820 -9.439 -14.036 1.00 79.38 210 ASN A N 1
ATOM 1661 C CA . ASN A 1 210 ? 5.343 -8.084 -14.283 1.00 79.38 210 ASN A CA 1
ATOM 1662 C C . ASN A 1 210 ? 6.097 -7.887 -15.612 1.00 79.38 210 ASN A C 1
ATOM 1664 O O . ASN A 1 210 ? 6.547 -6.782 -15.895 1.00 79.38 210 ASN A O 1
ATOM 1668 N N . GLY A 1 211 ? 6.278 -8.916 -16.441 1.00 81.69 211 GLY A N 1
ATOM 1669 C CA . GLY A 1 211 ? 7.068 -8.789 -17.672 1.00 81.69 211 GLY A CA 1
ATOM 1670 C C . GLY A 1 211 ? 8.579 -8.618 -17.441 1.00 81.69 211 GLY A C 1
ATOM 1671 O O . GLY A 1 211 ? 9.287 -8.125 -18.314 1.00 81.69 211 GLY A O 1
ATOM 1672 N N . ILE A 1 212 ? 9.118 -9.033 -16.294 1.00 82.38 212 ILE A N 1
ATOM 1673 C CA . ILE A 1 212 ? 10.566 -9.016 -16.037 1.00 82.38 212 ILE A CA 1
ATOM 1674 C C . ILE A 1 212 ? 11.252 -9.952 -17.042 1.00 82.38 212 ILE A C 1
ATOM 1676 O O . ILE A 1 212 ? 10.888 -11.125 -17.141 1.00 82.38 212 ILE A O 1
ATOM 1680 N N . PHE A 1 213 ? 12.245 -9.455 -17.788 1.00 82.31 213 PHE A N 1
ATOM 1681 C CA . PHE A 1 213 ? 12.974 -10.273 -18.772 1.00 82.31 213 PHE A CA 1
ATOM 1682 C C . PHE A 1 213 ? 14.366 -10.700 -18.304 1.00 82.31 213 PHE A C 1
ATOM 1684 O O . PHE A 1 213 ? 14.887 -11.712 -18.775 1.00 82.31 213 PHE A O 1
ATOM 1691 N N . ALA A 1 214 ? 14.966 -9.953 -17.376 1.00 81.25 214 ALA A N 1
ATOM 1692 C CA . ALA A 1 214 ? 16.258 -10.269 -16.781 1.00 81.25 214 ALA A CA 1
ATOM 1693 C C . ALA A 1 214 ? 16.398 -9.629 -15.392 1.00 81.25 214 ALA A C 1
ATOM 1695 O O . ALA A 1 214 ? 15.711 -8.663 -15.059 1.00 81.25 214 ALA A O 1
ATOM 1696 N N . THR A 1 215 ? 17.335 -10.143 -14.602 1.00 81.56 215 THR A N 1
ATOM 1697 C CA . THR A 1 215 ? 17.783 -9.543 -13.339 1.00 81.56 215 THR A CA 1
ATOM 1698 C C . THR A 1 215 ? 19.280 -9.295 -13.403 1.00 81.56 215 THR A C 1
ATOM 1700 O O . THR A 1 215 ? 20.009 -10.102 -13.984 1.00 81.56 215 THR A O 1
ATOM 1703 N N . GLU A 1 216 ? 19.765 -8.234 -12.765 1.00 82.75 216 GLU A N 1
ATOM 1704 C CA . GLU A 1 216 ? 21.209 -8.052 -12.625 1.00 82.75 216 GLU A CA 1
ATOM 1705 C C . GLU A 1 216 ? 21.847 -9.140 -11.738 1.00 82.75 216 GLU A C 1
ATOM 1707 O O . GLU A 1 216 ? 21.219 -9.632 -10.791 1.00 82.75 216 GLU A O 1
ATOM 1712 N N . PRO A 1 217 ? 23.112 -9.524 -11.998 1.00 81.12 217 PRO A N 1
ATOM 1713 C CA . PRO A 1 217 ? 23.846 -10.429 -11.123 1.00 81.12 217 PRO A CA 1
ATOM 1714 C C . PRO A 1 217 ? 23.872 -9.921 -9.677 1.00 81.12 217 PRO A C 1
ATOM 1716 O O . PRO A 1 217 ? 24.120 -8.743 -9.419 1.00 81.12 217 PRO A O 1
ATOM 1719 N N . GLY A 1 218 ? 23.632 -10.825 -8.725 1.00 79.94 218 GLY A N 1
ATOM 1720 C CA . GLY A 1 218 ? 23.684 -10.505 -7.300 1.00 79.94 218 GLY A CA 1
ATOM 1721 C C . GLY A 1 218 ? 22.504 -9.688 -6.765 1.00 79.94 218 GLY A C 1
ATOM 1722 O O . GLY A 1 218 ? 22.604 -9.204 -5.641 1.00 79.94 218 GLY A O 1
ATOM 1723 N N . PHE A 1 219 ? 21.394 -9.559 -7.506 1.00 80.19 219 PHE A N 1
ATOM 1724 C CA . PHE A 1 219 ? 20.218 -8.797 -7.058 1.00 80.19 219 PHE A CA 1
ATOM 1725 C C . PHE A 1 219 ? 19.683 -9.232 -5.683 1.00 80.19 219 PHE A C 1
ATOM 1727 O O . PHE A 1 219 ? 19.241 -8.392 -4.897 1.00 80.19 219 PHE A O 1
ATOM 1734 N N . SER A 1 220 ? 19.796 -10.522 -5.360 1.00 78.75 220 SER A N 1
ATOM 1735 C CA . SER A 1 220 ? 19.427 -11.113 -4.071 1.00 78.75 220 SER A CA 1
ATOM 1736 C C . SER A 1 220 ? 20.288 -10.639 -2.896 1.00 78.75 220 SER A C 1
ATOM 1738 O O . SER A 1 220 ? 19.798 -10.615 -1.771 1.00 78.75 220 SER A O 1
ATOM 1740 N N . HIS A 1 221 ? 21.528 -10.183 -3.119 1.00 84.88 221 HIS A N 1
ATOM 1741 C CA . HIS A 1 221 ? 22.366 -9.609 -2.056 1.00 84.88 221 HIS A CA 1
ATOM 1742 C C . HIS A 1 221 ? 21.778 -8.318 -1.472 1.00 84.88 221 HIS A C 1
ATOM 1744 O O . HIS A 1 221 ? 22.141 -7.923 -0.363 1.00 84.88 221 HIS A O 1
ATOM 1750 N N . ASN A 1 222 ? 20.875 -7.656 -2.201 1.00 85.69 222 ASN A N 1
ATOM 1751 C CA . ASN A 1 222 ? 20.159 -6.493 -1.690 1.00 85.69 222 ASN A CA 1
ATOM 1752 C C . ASN A 1 222 ? 19.021 -6.869 -0.737 1.00 85.69 222 ASN A C 1
ATOM 1754 O O . ASN A 1 222 ? 18.433 -5.978 -0.148 1.00 85.69 222 ASN A O 1
ATOM 1758 N N . MET A 1 223 ? 18.689 -8.151 -0.582 1.00 87.31 223 MET A N 1
ATOM 1759 C CA . MET A 1 223 ? 17.604 -8.625 0.281 1.00 87.31 223 MET A CA 1
ATOM 1760 C C . MET A 1 223 ? 18.100 -9.829 1.100 1.00 87.31 223 MET A C 1
ATOM 1762 O O . MET A 1 223 ? 17.702 -10.965 0.847 1.00 87.31 223 MET A O 1
ATOM 1766 N N . PRO A 1 224 ? 19.009 -9.616 2.069 1.00 86.56 224 PRO A N 1
ATOM 1767 C CA . PRO A 1 224 ? 19.724 -10.706 2.739 1.00 86.56 224 PRO A CA 1
ATOM 1768 C C . PRO A 1 224 ? 18.832 -11.604 3.611 1.00 86.56 224 PRO A C 1
ATOM 1770 O O . PRO A 1 224 ? 19.240 -12.712 3.939 1.00 86.56 224 PRO A O 1
ATOM 1773 N N . GLN A 1 225 ? 17.646 -11.127 4.003 1.00 88.44 225 GLN A N 1
ATOM 1774 C CA . GLN A 1 225 ? 16.666 -11.862 4.812 1.00 88.44 225 GLN A CA 1
ATOM 1775 C C . GLN A 1 225 ? 15.546 -12.493 3.964 1.00 88.44 225 GLN A C 1
ATOM 1777 O O . GLN A 1 225 ? 14.576 -12.999 4.521 1.00 88.44 225 GLN A O 1
ATOM 1782 N N . LEU A 1 226 ? 15.647 -12.445 2.628 1.00 88.12 226 LEU A N 1
ATOM 1783 C CA . LEU A 1 226 ? 14.584 -12.919 1.747 1.00 88.12 226 LEU A CA 1
ATOM 1784 C C . LEU A 1 226 ? 14.467 -14.445 1.807 1.00 88.12 226 LEU A C 1
ATOM 1786 O O . LEU A 1 226 ? 15.402 -15.170 1.474 1.00 88.12 226 LEU A O 1
ATOM 1790 N N . GLU A 1 227 ? 13.290 -14.922 2.189 1.00 88.62 227 GLU A N 1
ATOM 1791 C CA . GLU A 1 227 ? 12.943 -16.339 2.305 1.00 88.62 227 GLU A CA 1
ATOM 1792 C C . GLU A 1 227 ? 12.244 -16.839 1.029 1.00 88.62 227 GLU A C 1
ATOM 1794 O O . GLU A 1 227 ? 12.464 -17.966 0.580 1.00 88.62 227 GLU A O 1
ATOM 1799 N N . MET A 1 228 ? 11.421 -15.984 0.411 1.00 86.56 228 MET A N 1
ATOM 1800 C CA . MET A 1 228 ? 10.607 -16.314 -0.758 1.00 86.56 228 MET A CA 1
ATOM 1801 C C . MET A 1 228 ? 10.650 -15.195 -1.796 1.00 86.56 228 MET A C 1
ATOM 1803 O O . MET A 1 228 ? 10.362 -14.035 -1.484 1.00 86.56 228 MET A O 1
ATOM 1807 N N . ILE A 1 229 ? 10.898 -15.565 -3.056 1.00 86.25 229 ILE A N 1
ATOM 1808 C CA . ILE A 1 229 ? 10.645 -14.688 -4.197 1.00 86.25 229 ILE A CA 1
ATOM 1809 C C . ILE A 1 229 ? 9.811 -15.401 -5.261 1.00 86.25 229 ILE A C 1
ATOM 1811 O O . ILE A 1 229 ? 10.137 -16.497 -5.719 1.00 86.25 229 ILE A O 1
ATOM 1815 N N . ASP A 1 230 ? 8.712 -14.765 -5.643 1.00 86.56 230 ASP A N 1
ATOM 1816 C CA . ASP A 1 230 ? 7.834 -15.240 -6.703 1.00 86.56 230 ASP A CA 1
ATOM 1817 C C . ASP A 1 230 ? 8.050 -14.386 -7.953 1.00 86.56 230 ASP A C 1
ATOM 1819 O O . ASP A 1 230 ? 7.730 -13.196 -7.971 1.00 86.56 230 ASP A O 1
ATOM 1823 N N . LEU A 1 231 ? 8.634 -15.007 -8.977 1.00 84.50 231 LEU A N 1
ATOM 1824 C CA . LEU A 1 231 ? 8.873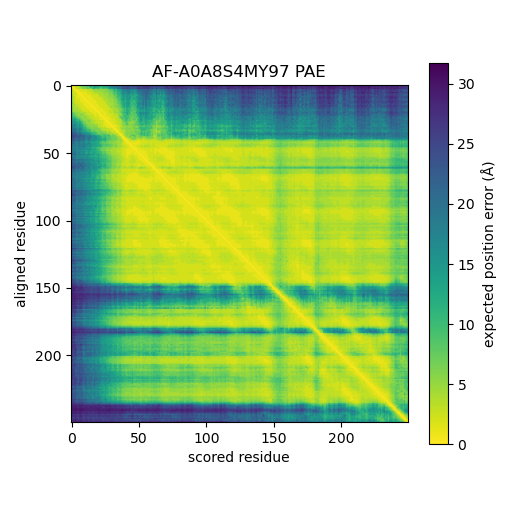 -14.421 -10.295 1.00 84.50 231 LEU A CA 1
ATOM 1825 C C . LEU A 1 231 ? 8.042 -15.134 -11.375 1.00 84.50 231 LEU A C 1
ATOM 1827 O O . LEU A 1 231 ? 8.351 -15.003 -12.562 1.00 84.50 231 LEU A O 1
ATOM 1831 N N . SER A 1 232 ? 7.010 -15.885 -10.982 1.00 84.44 232 SER A N 1
ATOM 1832 C CA . SER A 1 232 ? 6.122 -16.612 -11.894 1.00 84.44 232 SER A CA 1
ATOM 1833 C C . SER A 1 232 ? 5.481 -15.690 -12.934 1.00 84.44 232 SER A C 1
ATOM 1835 O O . SER A 1 232 ? 5.347 -14.479 -12.732 1.00 84.44 232 SER A O 1
ATOM 1837 N N . SER A 1 233 ? 5.118 -16.251 -14.089 1.00 84.38 233 SER A N 1
ATOM 1838 C CA . SER A 1 233 ? 4.442 -15.502 -15.160 1.00 84.38 233 SER A CA 1
ATOM 1839 C C . SER A 1 233 ? 5.179 -14.226 -15.628 1.00 84.38 233 SER A C 1
ATOM 1841 O O . SER A 1 233 ? 4.566 -13.250 -16.056 1.00 84.38 233 SER A O 1
ATOM 1843 N N . ASN A 1 234 ? 6.515 -14.220 -15.561 1.00 82.44 234 ASN A N 1
ATOM 1844 C CA . ASN A 1 234 ? 7.382 -13.222 -16.201 1.00 82.44 234 ASN A CA 1
ATOM 1845 C C . ASN A 1 234 ? 7.993 -13.780 -17.506 1.00 82.44 234 ASN A C 1
ATOM 1847 O O . ASN A 1 234 ? 7.834 -14.952 -17.832 1.00 82.44 234 ASN A O 1
ATOM 1851 N N . ILE A 1 235 ? 8.725 -12.957 -18.264 1.00 83.44 235 ILE A N 1
ATOM 1852 C CA . ILE A 1 235 ? 9.314 -13.322 -19.574 1.00 83.44 235 ILE A CA 1
ATOM 1853 C C . ILE A 1 235 ? 10.834 -13.535 -19.496 1.00 83.44 235 ILE A C 1
ATOM 1855 O O . ILE A 1 235 ? 11.594 -13.154 -20.391 1.00 83.44 235 ILE A O 1
ATOM 1859 N N . LEU A 1 236 ? 11.280 -14.113 -18.386 1.00 80.12 236 LEU A N 1
ATOM 1860 C CA . LEU A 1 236 ? 12.687 -14.246 -18.030 1.00 80.12 236 LEU A CA 1
ATOM 1861 C C . LEU A 1 236 ? 13.477 -15.063 -19.064 1.00 80.12 236 LEU A C 1
ATOM 1863 O O . LEU A 1 236 ? 13.076 -16.161 -19.449 1.00 80.12 236 LEU A O 1
ATOM 1867 N N . ARG A 1 237 ? 14.639 -14.549 -19.485 1.00 73.12 237 ARG A N 1
ATOM 1868 C CA . ARG A 1 237 ? 15.600 -15.262 -20.343 1.00 73.12 237 ARG A CA 1
ATOM 1869 C C . ARG A 1 237 ? 16.937 -15.434 -19.616 1.00 73.12 237 ARG A C 1
ATOM 1871 O O . ARG A 1 237 ? 17.506 -14.461 -19.136 1.00 73.12 237 ARG A O 1
ATOM 1878 N N . GLY A 1 238 ? 17.474 -16.658 -19.592 1.00 62.19 238 GLY A N 1
ATOM 1879 C CA . GLY A 1 238 ? 18.796 -16.976 -19.025 1.00 62.19 238 GLY A CA 1
ATOM 1880 C C . GLY A 1 238 ? 18.759 -17.858 -17.770 1.00 62.19 238 GLY A C 1
ATOM 1881 O O . GLY A 1 238 ? 17.695 -18.216 -17.273 1.00 62.19 238 GLY A O 1
ATOM 1882 N N . ARG A 1 239 ? 19.943 -18.250 -17.271 1.00 52.84 239 ARG A N 1
ATOM 1883 C CA . ARG A 1 239 ? 20.100 -18.982 -16.000 1.00 52.84 239 ARG A CA 1
ATOM 1884 C C . ARG A 1 239 ? 20.235 -17.992 -14.846 1.00 52.84 239 ARG A C 1
ATOM 1886 O O . ARG A 1 239 ? 21.111 -17.133 -14.882 1.00 52.84 239 ARG A O 1
ATOM 1893 N N . PHE A 1 240 ? 19.419 -18.166 -13.812 1.00 58.66 240 PHE A N 1
ATOM 1894 C CA . PHE A 1 240 ? 19.549 -17.436 -12.554 1.00 58.66 240 PHE A CA 1
ATOM 1895 C C . PHE A 1 240 ? 20.702 -18.010 -11.719 1.00 58.66 240 PHE A C 1
ATOM 1897 O O . PHE A 1 240 ? 20.708 -19.214 -11.449 1.00 58.66 240 PHE A O 1
ATOM 1904 N N . PRO A 1 241 ? 21.685 -17.196 -11.305 1.00 45.88 241 PRO A N 1
ATOM 1905 C CA . PRO A 1 241 ? 22.753 -17.673 -10.445 1.00 45.88 241 PRO A CA 1
ATOM 1906 C C . PRO A 1 241 ? 22.313 -17.718 -8.973 1.00 45.88 241 PRO A C 1
ATOM 1908 O O . PRO A 1 241 ? 21.956 -16.699 -8.392 1.00 45.88 241 PRO A O 1
ATOM 1911 N N . GLY A 1 242 ? 22.411 -18.914 -8.384 1.00 47.41 242 GLY A N 1
ATOM 1912 C CA . GLY A 1 242 ? 22.866 -19.156 -7.009 1.00 47.41 242 GLY A CA 1
ATOM 1913 C C . GLY A 1 242 ? 22.185 -18.389 -5.877 1.00 47.41 242 GLY A C 1
ATOM 1914 O O . GLY A 1 242 ? 22.827 -17.565 -5.230 1.00 47.41 242 GLY A O 1
ATOM 1915 N N . THR A 1 243 ? 20.939 -18.725 -5.556 1.00 51.53 243 THR A N 1
ATOM 1916 C CA . THR A 1 243 ? 20.320 -18.314 -4.290 1.00 51.53 243 THR A CA 1
ATOM 1917 C C . THR A 1 243 ? 19.769 -19.522 -3.537 1.00 51.53 243 THR A C 1
ATOM 1919 O O . THR A 1 243 ? 19.226 -20.441 -4.140 1.00 51.53 243 THR A O 1
ATOM 1922 N N . ASN A 1 244 ? 19.873 -19.510 -2.204 1.00 49.19 244 ASN A N 1
ATOM 1923 C CA . ASN A 1 244 ? 19.193 -20.464 -1.311 1.00 49.19 244 ASN A CA 1
ATOM 1924 C C . ASN A 1 244 ? 17.692 -20.130 -1.140 1.00 49.19 244 ASN A C 1
ATOM 1926 O O . ASN A 1 244 ? 17.081 -20.501 -0.143 1.00 49.19 244 ASN A O 1
ATOM 1930 N N . ILE A 1 245 ? 17.116 -19.369 -2.072 1.00 57.72 245 ILE A N 1
ATOM 1931 C CA . ILE A 1 245 ? 15.764 -18.810 -1.987 1.00 57.72 245 ILE A CA 1
ATOM 1932 C C . ILE A 1 245 ? 14.834 -19.716 -2.788 1.00 57.72 245 ILE A C 1
ATOM 1934 O O . ILE A 1 245 ? 15.177 -20.120 -3.902 1.00 57.72 245 ILE A O 1
ATOM 1938 N N . PHE A 1 246 ? 13.647 -20.009 -2.255 1.00 55.03 246 PHE A N 1
ATOM 1939 C CA . PHE A 1 246 ? 12.618 -20.712 -3.016 1.00 55.03 246 PHE A CA 1
ATOM 1940 C C . PHE A 1 246 ? 12.143 -19.821 -4.167 1.00 55.03 246 PHE A C 1
ATOM 1942 O O . PHE A 1 246 ? 11.395 -18.864 -3.967 1.00 55.03 246 PHE A O 1
ATOM 1949 N N . LEU A 1 247 ? 12.620 -20.136 -5.371 1.00 61.41 247 LEU A N 1
ATOM 1950 C CA . LEU A 1 247 ? 12.210 -19.499 -6.613 1.00 61.41 247 LEU A CA 1
ATOM 1951 C C . LEU A 1 247 ? 11.003 -20.250 -7.172 1.00 61.41 247 LEU A C 1
ATOM 1953 O O . LEU A 1 247 ? 11.116 -21.417 -7.549 1.00 61.41 247 LEU A O 1
ATOM 1957 N N . THR A 1 248 ? 9.852 -19.584 -7.241 1.00 54.81 248 THR A N 1
ATOM 1958 C CA . THR A 1 248 ? 8.696 -20.126 -7.968 1.00 54.81 248 THR A CA 1
ATOM 1959 C C . THR A 1 248 ? 8.740 -19.608 -9.403 1.00 54.81 248 THR A C 1
ATOM 1961 O O . THR A 1 248 ? 8.569 -18.413 -9.638 1.00 54.81 248 THR A O 1
ATOM 1964 N N . PHE A 1 249 ? 9.001 -20.507 -10.354 1.00 55.44 249 PHE A N 1
ATOM 1965 C CA . PHE A 1 249 ? 8.885 -20.259 -11.791 1.00 55.44 249 PHE A CA 1
ATOM 1966 C C . PHE A 1 249 ? 7.799 -21.183 -12.338 1.00 55.44 249 PHE A C 1
ATOM 1968 O O . PHE A 1 249 ? 8.048 -22.377 -12.494 1.00 55.44 249 PHE A O 1
ATOM 1975 N N . ILE A 1 250 ? 6.602 -20.655 -12.591 1.00 48.66 250 ILE A N 1
ATOM 1976 C CA . ILE A 1 250 ? 5.570 -21.303 -13.412 1.00 48.66 250 ILE A CA 1
ATOM 1977 C C . ILE A 1 250 ? 4.924 -20.220 -14.277 1.00 48.66 250 ILE A C 1
ATOM 1979 O O . ILE A 1 250 ? 4.736 -19.092 -13.761 1.00 48.66 250 ILE A O 1
#

Solvent-accessible surface area (backbone atoms only — not comparable to full-atom values): 12304 Å² total; per-residue (Å²): 116,70,67,59,55,51,51,51,51,53,52,51,52,55,49,49,53,51,52,52,52,50,52,52,50,53,52,49,52,52,50,52,51,52,42,54,70,37,28,78,85,32,55,56,59,90,46,32,38,42,38,51,67,64,70,43,55,56,83,84,83,59,56,62,54,75,27,29,32,43,33,41,31,46,27,47,30,42,62,58,61,62,29,48,53,15,74,60,30,40,51,22,30,33,43,34,44,25,37,27,46,33,35,55,49,41,60,39,27,44,30,56,24,56,48,25,29,36,41,33,55,14,46,14,50,36,43,49,68,44,22,39,26,57,31,41,44,48,37,43,44,24,29,33,45,36,40,43,32,70,40,66,67,89,46,77,58,43,70,56,26,52,37,42,24,46,59,21,40,39,81,22,54,34,30,35,42,40,40,37,36,87,60,70,62,73,42,70,50,50,50,88,58,39,53,48,36,55,71,29,63,33,29,36,39,34,48,28,27,42,11,41,29,43,66,45,89,68,47,61,69,21,35,77,54,45,55,36,40,33,52,21,60,40,59,65,64,84,84,83,83,89,67,100,43,56,71,46,80,95

Organism: Owenia fusiformis (NCBI:txid6347)

InterPro domains:
  IPR001611 Leucine-rich repeat [PF13855] (67-125)
  IPR032675 Leucine-rich repeat domain superfamily [G3DSA:3.80.10.10] (34-248)
  IPR050541 Leucine-rich repeat and transmembrane domain-containing protein [PTHR24369] (16-236)

pLDDT: mean 84.92, std 12.37, range [45.88, 98.81]

Radius of gyration: 23.63 Å; Cα contacts (8 Å, |Δi|>4): 551; chains: 1; bounding box: 49×41×82 Å

Sequence (250 aa):
MISYQLMIACLLISLLVHVYGNLISASRNALESKHKSSCQVCDCVGLTADCSSRNIASLPQELPRDITVLRLYNNCITHLPDGLLGQLYQNLEVLDIDLNKIAIFGNHTFTGLVNLQYLMIGKNPFKPESFHKLVYKPLENIRTIQVNGLGDESKLDSRIALFDAFEGLQNSTIEAIIYKQITLMPFVLENKHLRYFKHCHLKKMVLAENGIFATEPGFSHNMPQLEMIDLSSNILRGRFPGTNIFLTFI

Nearest PDB structures (foldseek):
  2v70-assembly4_D  TM=7.307E-01  e=2.902E-05  Homo sapiens
  2xot-assembly1_A  TM=5.727E-01  e=6.394E-05  Mus musculus
  4qxe-assembly1_A  TM=5.848E-01  e=1.027E-04  Homo sapiens
  2xot-assembly1_B  TM=5.718E-01  e=1.485E-04  Mus musculus
  8tzf-assembly1_A  TM=5.854E-01  e=4.096E-03  Homo sapiens

Secondary structure (DSSP, 8-state):
-HHHHHHHHHHHHHHHHHHHHHHHHHHHHHHHHHHHHH-SSSEEETTEEE-TTS---S--SSS-TT-SEEE--S-------TTHHHHH-TT-SEEE--SS------TTTTTT-TT--EEE--SB---GGGG-HHHHTT-TT--EEEEE-BS-TT-THHHHHHHHHGGGGTTS---EEEEE-S----EEE-HHHHGGGGGS---EEE-TTS-EEEE-TTGGGG-TT--EEE-TT----SPPP--SSEEE--

Foldseek 3Di:
DVVVVVVVVVVVVVVVVVVVVVVVVVVVVVVVVVQVVLQPQFDDDPLATANAPRQDQDDDQSGDQNRQHYAHHQYAHADQPFCPCLVRHLNHQYYHPENYAHAADDLRSCPSVANHAYEEDEPYQYDLNNLALSRCLNHAAHAEYAYEAHRDVPDVCSVLSVLNVLLSCLNHQHAEYHYAYQDQDEDEAELVSLLSQLNYLHAYYEYDNPNYAYYDPPSCNSNVNHAEYEHENHNYDDDDDDDPHPYDYD